Protein AF-A0A2C6CN83-F1 (afdb_monomer)

Solvent-accessible surface area (backbone atoms only — not comparable to full-atom values): 17423 Å² total; per-residue (Å²): 128,79,88,80,71,81,69,93,62,92,75,63,90,92,67,80,77,80,82,54,91,83,61,83,71,66,26,86,42,76,49,70,49,74,51,71,50,99,87,69,53,73,53,76,51,78,42,82,43,79,35,54,62,89,69,54,30,51,48,35,50,45,90,73,51,76,45,63,40,43,64,60,68,39,94,84,38,19,43,33,79,51,40,29,73,80,44,44,56,74,49,50,54,94,87,41,63,75,46,61,25,24,23,37,50,27,48,67,92,39,74,54,50,86,81,36,76,59,40,39,78,32,50,58,51,79,43,41,68,91,50,52,41,44,30,34,38,39,40,40,31,26,24,26,26,39,67,79,85,59,70,45,74,90,80,26,32,56,27,66,32,65,41,63,30,41,30,38,78,80,71,60,24,46,56,47,49,32,74,67,44,76,46,49,50,84,76,49,61,96,82,56,72,85,52,51,52,60,46,38,74,75,37,50,66,62,44,48,51,52,47,29,75,75,61,47,60,65,46,49,41,27,28,48,77,78,42,45,72,47,75,49,69,46,57,60,45,44,100,80,52,32,34,41,37,40,37,41,51,47,24,29,36,84,85,66,37,56,27,74,90,82,27,53,28,47,36,40,28,38,75,80,86,84,81,85,84,80,75,79,76,88,79,86,67,100,60,94,70,79,81,83,81,79,126

Mean predicted aligned error: 10.6 Å

Structure (mmCIF, N/CA/C/O backbone):
data_AF-A0A2C6CN83-F1
#
_entry.id   AF-A0A2C6CN83-F1
#
loop_
_atom_site.group_PDB
_atom_site.id
_atom_site.type_symbol
_atom_site.label_atom_id
_atom_site.label_alt_id
_atom_site.label_comp_id
_atom_site.label_asym_id
_atom_site.label_entity_id
_atom_site.label_seq_id
_atom_site.pdbx_PDB_ins_code
_atom_site.Cartn_x
_atom_site.Cartn_y
_atom_site.Cartn_z
_atom_site.occupancy
_atom_site.B_iso_or_equiv
_atom_site.auth_seq_id
_atom_site.auth_comp_id
_atom_site.auth_asym_id
_atom_site.auth_atom_id
_atom_site.pdbx_PDB_model_num
ATOM 1 N N . GLY A 1 1 ? 27.725 27.247 -37.928 1.00 44.16 1 GLY A N 1
ATOM 2 C CA . GLY A 1 1 ? 28.599 26.135 -38.319 1.00 44.16 1 GLY A CA 1
ATOM 3 C C . GLY A 1 1 ? 29.760 26.147 -37.372 1.00 44.16 1 GLY A C 1
ATOM 4 O O . GLY A 1 1 ? 30.459 27.152 -37.337 1.00 44.16 1 GLY A O 1
ATOM 5 N N . ASP A 1 2 ? 29.869 25.118 -36.546 1.00 39.94 2 ASP A N 1
ATOM 6 C CA . ASP A 1 2 ? 30.965 24.979 -35.597 1.00 39.94 2 ASP A CA 1
ATOM 7 C C . ASP A 1 2 ? 32.299 24.941 -36.360 1.00 39.94 2 ASP A C 1
ATOM 9 O O . ASP A 1 2 ? 32.508 24.107 -37.239 1.00 39.94 2 ASP A O 1
ATOM 13 N N . THR A 1 3 ? 33.169 25.913 -36.096 1.00 44.12 3 THR A N 1
ATOM 14 C CA . THR A 1 3 ? 34.466 26.061 -36.771 1.00 44.12 3 THR A CA 1
ATOM 15 C C . THR A 1 3 ? 35.558 25.190 -36.148 1.00 44.12 3 THR A C 1
ATOM 17 O O . THR A 1 3 ? 36.707 25.276 -36.577 1.00 44.12 3 THR A O 1
ATOM 20 N N . LEU A 1 4 ? 35.227 24.393 -35.126 1.00 51.59 4 LEU A N 1
ATOM 21 C CA . LEU A 1 4 ? 36.164 23.521 -34.414 1.00 51.59 4 LEU A CA 1
ATOM 22 C C . LEU A 1 4 ? 36.065 22.043 -34.828 1.00 51.59 4 LEU A C 1
ATOM 24 O O . LEU A 1 4 ? 36.936 21.258 -34.456 1.00 51.59 4 LEU A O 1
ATOM 28 N N . ALA A 1 5 ? 35.064 21.660 -35.626 1.00 58.66 5 ALA A N 1
ATOM 29 C CA . ALA A 1 5 ? 34.920 20.291 -36.109 1.00 58.66 5 ALA A CA 1
ATOM 30 C C . ALA A 1 5 ? 36.009 19.951 -37.148 1.00 58.66 5 ALA A C 1
ATOM 32 O O . ALA A 1 5 ? 36.065 20.528 -38.237 1.00 58.66 5 ALA A O 1
ATOM 33 N N . LEU A 1 6 ? 36.886 18.997 -36.815 1.00 64.94 6 LEU A N 1
ATOM 34 C CA . LEU A 1 6 ? 37.862 18.433 -37.749 1.00 64.94 6 LEU A CA 1
ATOM 35 C C . LEU A 1 6 ? 37.131 17.512 -38.732 1.00 64.94 6 LEU A C 1
ATOM 37 O O . LEU A 1 6 ? 36.780 16.384 -38.400 1.00 64.94 6 LEU A O 1
ATOM 41 N N . GLY A 1 7 ? 36.892 17.995 -39.949 1.00 68.25 7 GLY A N 1
ATOM 42 C CA . GLY A 1 7 ? 36.351 17.160 -41.017 1.00 68.25 7 GLY A CA 1
ATOM 43 C C . GLY A 1 7 ? 37.337 16.051 -41.390 1.00 68.25 7 GLY A C 1
ATOM 44 O O . GLY A 1 7 ? 38.505 16.327 -41.651 1.00 68.25 7 GLY A O 1
ATOM 45 N N . PHE A 1 8 ? 36.868 14.803 -41.453 1.00 71.62 8 PHE A N 1
ATOM 46 C CA . PHE A 1 8 ? 37.698 13.659 -41.851 1.00 71.62 8 PHE A CA 1
ATOM 47 C C . PHE A 1 8 ? 38.112 13.707 -43.337 1.00 71.62 8 PHE A C 1
ATOM 49 O O . PHE A 1 8 ? 39.091 13.079 -43.719 1.00 71.62 8 PHE A O 1
ATOM 56 N N . GLY A 1 9 ? 37.402 14.468 -44.177 1.00 73.19 9 GLY A N 1
ATOM 57 C CA . GLY A 1 9 ? 37.652 14.593 -45.619 1.00 73.19 9 GLY A CA 1
ATOM 58 C C . GLY A 1 9 ? 38.530 15.785 -46.042 1.00 73.19 9 GLY A C 1
ATOM 59 O O . GLY A 1 9 ? 39.176 16.420 -45.208 1.00 73.19 9 GLY A O 1
ATOM 60 N N . PRO A 1 10 ? 38.537 16.137 -47.345 1.00 75.00 10 PRO A N 1
ATOM 61 C CA . PRO A 1 10 ? 37.616 15.681 -48.395 1.00 75.00 10 PRO A CA 1
ATOM 62 C C . PRO A 1 10 ? 37.957 14.301 -48.984 1.00 75.00 10 PRO A C 1
ATOM 64 O O . PRO A 1 10 ? 39.123 13.940 -49.110 1.00 75.00 10 PRO A O 1
ATOM 67 N N . TYR A 1 11 ? 36.924 13.565 -49.407 1.00 77.25 11 TYR A N 1
ATOM 68 C CA . TYR A 1 11 ? 37.032 12.280 -50.110 1.00 77.25 11 TYR A CA 1
ATOM 69 C C . TYR A 1 11 ? 36.299 12.342 -51.456 1.00 77.25 11 TYR A C 1
ATOM 71 O O . TYR A 1 11 ? 35.246 12.975 -51.555 1.00 77.25 11 TYR A O 1
ATOM 79 N N . ASN A 1 12 ? 36.829 11.674 -52.487 1.00 78.00 12 ASN A N 1
ATOM 80 C CA . ASN A 1 12 ? 36.142 11.550 -53.775 1.00 78.00 12 ASN A CA 1
ATOM 81 C C . ASN A 1 12 ? 34.900 10.656 -53.641 1.00 78.00 12 ASN A C 1
ATOM 83 O O . ASN A 1 12 ? 34.940 9.598 -53.008 1.00 78.00 12 ASN A O 1
ATOM 87 N N . VAL A 1 13 ? 33.800 11.055 -54.283 1.00 70.00 13 VAL A N 1
ATOM 88 C CA . VAL A 1 13 ? 32.568 10.255 -54.330 1.00 70.00 13 VAL A CA 1
ATOM 89 C C . VAL A 1 13 ? 32.852 8.927 -55.041 1.00 70.00 13 VAL A C 1
ATOM 91 O O . VAL A 1 13 ? 33.336 8.921 -56.169 1.00 70.00 13 VAL A O 1
ATOM 94 N N . GLY A 1 14 ? 32.544 7.804 -54.387 1.00 65.06 14 GLY A N 1
ATOM 95 C CA . GLY A 1 14 ? 32.750 6.454 -54.932 1.00 65.06 14 GLY A CA 1
ATOM 96 C C . GLY A 1 14 ? 34.076 5.781 -54.551 1.00 65.06 14 GLY A C 1
ATOM 97 O O . GLY A 1 14 ? 34.207 4.581 -54.764 1.00 65.06 14 GLY A O 1
ATOM 98 N N . GLU A 1 15 ? 35.015 6.498 -53.924 1.00 60.44 15 GLU A N 1
ATOM 99 C CA . GLU A 1 15 ? 36.275 5.944 -53.392 1.00 60.44 15 GLU A CA 1
ATOM 100 C C . GLU A 1 15 ? 36.330 6.006 -51.856 1.00 60.44 15 GLU A C 1
ATOM 102 O O . GLU A 1 15 ? 37.384 6.198 -51.249 1.00 60.44 15 GLU A O 1
ATOM 107 N N . LEU A 1 16 ? 35.182 5.854 -51.190 1.00 57.72 16 LEU A N 1
ATOM 108 C CA . LEU A 1 16 ? 35.122 5.899 -49.732 1.00 57.72 16 LEU A CA 1
ATOM 109 C C . LEU A 1 16 ? 35.551 4.551 -49.133 1.00 57.72 16 LEU A C 1
ATOM 111 O O . LEU A 1 16 ? 34.723 3.732 -48.751 1.00 57.72 16 LEU A O 1
ATOM 115 N N . THR A 1 17 ? 36.860 4.314 -49.044 1.00 57.09 17 THR A N 1
ATOM 116 C CA . THR A 1 17 ? 37.405 3.302 -48.123 1.00 57.09 17 THR A CA 1
ATOM 117 C C . THR A 1 17 ? 37.936 4.033 -46.901 1.00 57.09 17 THR A C 1
ATOM 119 O O . THR A 1 17 ? 39.103 4.414 -46.828 1.00 57.09 17 THR A O 1
ATOM 122 N N . LEU A 1 18 ? 37.031 4.317 -45.969 1.00 60.00 18 LEU A N 1
ATOM 123 C CA . LEU A 1 18 ? 37.342 5.042 -44.749 1.00 60.00 18 LEU A CA 1
ATOM 124 C C . LEU A 1 18 ? 37.949 4.065 -43.735 1.00 60.00 18 LEU A C 1
ATOM 126 O O . LEU A 1 18 ? 37.243 3.467 -42.929 1.00 60.00 18 LEU A O 1
ATOM 130 N N . THR A 1 19 ? 39.266 3.875 -43.771 1.00 56.72 19 THR A N 1
ATOM 131 C CA . THR A 1 19 ? 39.963 3.158 -42.696 1.00 56.72 19 THR A CA 1
ATOM 132 C C . THR A 1 19 ? 40.134 4.107 -41.510 1.00 56.72 19 THR A C 1
ATOM 134 O O . THR A 1 19 ? 41.241 4.572 -41.233 1.00 56.72 19 THR A O 1
ATOM 137 N N . ILE A 1 20 ? 39.035 4.452 -40.826 1.00 60.41 20 ILE A N 1
ATOM 138 C CA . ILE A 1 20 ? 39.146 5.120 -39.527 1.00 60.41 20 ILE A CA 1
ATOM 139 C C . ILE A 1 20 ? 39.597 4.068 -38.529 1.00 60.41 20 ILE A C 1
ATOM 141 O O . ILE A 1 20 ? 38.840 3.173 -38.154 1.00 60.41 20 ILE A O 1
ATOM 145 N N . ASN A 1 21 ? 40.848 4.180 -38.104 1.00 52.31 21 ASN A N 1
ATOM 146 C CA . ASN A 1 21 ? 41.373 3.379 -37.015 1.00 52.31 21 ASN A CA 1
ATOM 147 C C . ASN A 1 21 ? 40.686 3.851 -35.717 1.00 52.31 21 ASN A C 1
ATOM 149 O O . ASN A 1 21 ? 41.120 4.835 -35.124 1.00 52.31 21 ASN A O 1
ATOM 153 N N . GLY A 1 22 ? 39.567 3.214 -35.356 1.00 63.97 22 GLY A N 1
ATOM 154 C CA . GLY A 1 22 ? 38.720 3.591 -34.214 1.00 63.97 22 GLY A CA 1
ATOM 155 C C . GLY A 1 22 ? 37.234 3.834 -34.522 1.00 63.97 22 GLY A C 1
ATOM 156 O O . GLY A 1 22 ? 36.480 4.041 -33.582 1.00 63.97 22 GLY A O 1
ATOM 157 N N . GLY A 1 23 ? 36.797 3.773 -35.789 1.00 71.50 23 GLY A N 1
ATOM 158 C CA . GLY A 1 23 ? 35.392 4.013 -36.165 1.00 71.50 23 GLY A CA 1
ATOM 159 C C . GLY A 1 23 ? 34.967 5.491 -36.132 1.00 71.50 23 GLY A C 1
ATOM 160 O O . GLY A 1 23 ? 35.736 6.363 -35.734 1.00 71.50 23 GLY A O 1
ATOM 161 N N . ILE A 1 24 ? 33.753 5.786 -36.609 1.00 77.81 24 ILE A N 1
ATOM 162 C CA . ILE A 1 24 ? 33.130 7.111 -36.440 1.00 77.81 24 ILE A CA 1
ATOM 163 C C . ILE A 1 24 ? 32.540 7.143 -35.019 1.00 77.81 24 ILE A C 1
ATOM 165 O O . ILE A 1 24 ? 31.816 6.203 -34.692 1.00 77.81 24 ILE A O 1
ATOM 169 N N . PRO A 1 25 ? 32.837 8.155 -34.178 1.00 79.50 25 PRO A N 1
ATOM 170 C CA . PRO A 1 25 ? 32.238 8.265 -32.846 1.00 79.50 25 PRO A CA 1
ATOM 171 C C . PRO A 1 25 ? 30.706 8.258 -32.901 1.00 79.50 25 PRO A C 1
ATOM 173 O O . PRO A 1 25 ? 30.137 8.701 -33.897 1.00 79.50 25 PRO A O 1
ATOM 176 N N . ALA A 1 26 ? 30.041 7.813 -31.837 1.00 79.56 26 ALA A N 1
ATOM 177 C CA . ALA A 1 26 ? 28.597 7.992 -31.708 1.00 79.56 26 ALA A CA 1
ATOM 178 C C . ALA A 1 26 ? 28.217 9.488 -31.681 1.00 79.56 26 ALA A C 1
ATOM 180 O O . ALA A 1 26 ? 29.063 10.356 -31.432 1.00 79.56 26 ALA A O 1
ATOM 181 N N . GLY A 1 27 ? 26.960 9.777 -32.002 1.00 77.88 27 GLY A N 1
ATOM 182 C CA . GLY A 1 27 ? 26.384 11.115 -32.021 1.00 77.88 27 GLY A CA 1
ATOM 183 C C . GLY A 1 27 ? 26.058 11.633 -33.421 1.00 77.88 27 GLY A C 1
ATOM 184 O O . GLY A 1 27 ? 26.135 10.924 -34.431 1.00 77.88 27 GLY A O 1
ATOM 185 N N . LEU A 1 28 ? 25.640 12.898 -33.474 1.00 81.69 28 LEU A N 1
ATOM 186 C CA . LEU A 1 28 ? 25.218 13.556 -34.705 1.00 81.69 28 LEU A CA 1
ATOM 187 C C . LEU A 1 28 ? 26.423 14.052 -35.510 1.00 81.69 28 LEU A C 1
ATOM 189 O O . LEU A 1 28 ? 27.183 14.920 -35.078 1.00 81.69 28 LEU A O 1
ATOM 193 N N . HIS A 1 29 ? 26.549 13.551 -36.732 1.00 82.31 29 HIS A N 1
ATOM 194 C CA . HIS A 1 29 ? 27.562 13.953 -37.700 1.00 82.31 29 HIS A CA 1
ATOM 195 C C . HIS A 1 29 ? 26.933 14.675 -38.879 1.00 82.31 29 HIS A C 1
ATOM 197 O O . HIS A 1 29 ? 25.775 14.464 -39.236 1.00 82.31 29 HIS A O 1
ATOM 203 N N . LEU A 1 30 ? 27.739 15.501 -39.540 1.00 87.00 30 LEU A N 1
ATOM 204 C CA . LEU A 1 30 ? 27.353 16.172 -40.770 1.00 87.00 30 LEU A CA 1
ATOM 205 C C . LEU A 1 30 ? 28.223 15.671 -41.920 1.00 87.00 30 LEU A C 1
ATOM 207 O O . LEU A 1 30 ? 29.446 15.833 -41.926 1.00 87.00 30 LEU A O 1
ATOM 211 N N . ILE A 1 31 ? 27.578 15.093 -42.925 1.00 85.12 31 ILE A N 1
ATOM 212 C CA . ILE A 1 31 ? 28.196 14.748 -44.199 1.00 85.12 31 ILE A CA 1
ATOM 213 C C . ILE A 1 31 ? 27.984 15.912 -45.161 1.00 85.12 31 ILE A C 1
ATOM 215 O O . ILE A 1 31 ? 26.864 16.202 -45.573 1.00 85.12 31 ILE A O 1
ATOM 219 N N . ARG A 1 32 ? 29.083 16.551 -45.567 1.00 87.25 32 ARG A N 1
ATOM 220 C CA . ARG A 1 32 ? 29.083 17.611 -46.578 1.00 87.25 32 ARG A CA 1
ATOM 221 C C . ARG A 1 32 ? 29.517 17.075 -47.933 1.00 87.25 32 ARG A C 1
ATOM 223 O O . ARG A 1 32 ? 30.688 16.754 -48.139 1.00 87.25 32 ARG A O 1
ATOM 230 N N . TYR A 1 33 ? 28.605 17.079 -48.892 1.00 85.12 33 TYR A N 1
ATOM 231 C CA . TYR A 1 33 ? 28.933 16.851 -50.293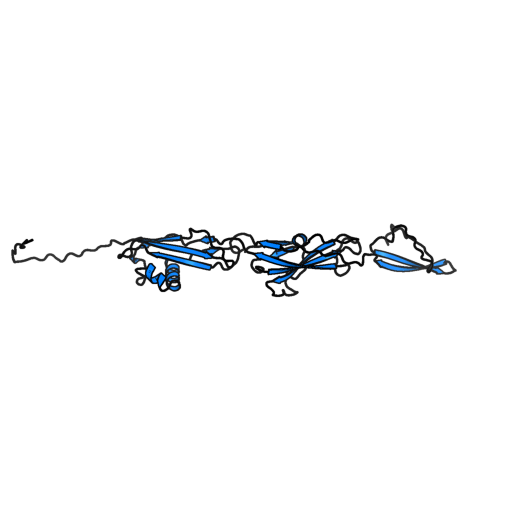 1.00 85.12 33 TYR A CA 1
ATOM 232 C C . TYR A 1 33 ? 29.360 18.172 -50.927 1.00 85.12 33 TYR A C 1
ATOM 234 O O . TYR A 1 33 ? 28.638 19.160 -50.843 1.00 85.12 33 TYR A O 1
ATOM 242 N N . THR A 1 34 ? 30.528 18.193 -51.571 1.00 87.62 34 THR A N 1
ATOM 243 C CA . THR A 1 34 ? 31.014 19.341 -52.351 1.00 87.62 34 THR A CA 1
ATOM 244 C C . THR A 1 34 ? 31.179 18.922 -53.804 1.00 87.62 34 THR A C 1
ATOM 246 O O . THR A 1 34 ? 31.862 17.941 -54.083 1.00 87.62 34 THR A O 1
ATOM 249 N N . SER A 1 35 ? 30.589 19.670 -54.732 1.00 88.06 35 SER A N 1
ATOM 250 C CA . SER A 1 35 ? 30.815 19.509 -56.171 1.00 88.06 35 SER A CA 1
ATOM 251 C C . SER A 1 35 ? 31.585 20.710 -56.702 1.00 88.06 35 SER A C 1
ATOM 253 O O . SER A 1 35 ? 31.193 21.838 -56.414 1.00 88.06 35 SER A O 1
ATOM 255 N N . VAL A 1 36 ? 32.643 20.474 -57.479 1.00 89.25 36 VAL A N 1
ATOM 256 C CA . VAL A 1 36 ? 33.455 21.511 -58.134 1.00 89.25 36 VAL A CA 1
ATOM 257 C C . VAL A 1 36 ? 33.376 21.295 -59.645 1.00 89.25 36 VAL A C 1
ATOM 259 O O . VAL A 1 36 ? 33.538 20.162 -60.096 1.00 89.25 36 VAL A O 1
ATOM 262 N N . ASP A 1 37 ? 33.092 22.344 -60.415 1.00 89.56 37 ASP A N 1
ATOM 263 C CA . ASP A 1 37 ? 33.123 22.293 -61.881 1.00 89.56 37 ASP A CA 1
ATOM 264 C C . ASP A 1 37 ? 34.543 22.514 -62.442 1.00 89.56 37 ASP A C 1
ATOM 266 O O . ASP A 1 37 ? 35.465 22.907 -61.726 1.00 89.56 37 ASP A O 1
ATOM 270 N N . ASP A 1 38 ? 34.726 22.301 -63.749 1.00 90.75 38 ASP A N 1
ATOM 271 C CA . ASP A 1 38 ? 36.026 22.458 -64.427 1.00 90.75 38 ASP A CA 1
ATOM 272 C C . ASP A 1 38 ? 36.582 23.897 -64.381 1.00 90.75 38 ASP A C 1
ATOM 274 O O . ASP A 1 38 ? 37.764 24.125 -64.645 1.00 90.75 38 ASP A O 1
ATOM 278 N N . CYS A 1 39 ? 35.736 24.883 -64.068 1.00 93.25 39 CYS A N 1
ATOM 279 C CA . CYS A 1 39 ? 36.104 26.293 -63.953 1.00 93.25 39 CYS A CA 1
ATOM 280 C C . CYS A 1 39 ? 36.462 26.694 -62.511 1.00 93.25 39 CYS A C 1
ATOM 282 O O . CYS A 1 39 ? 36.873 27.833 -62.283 1.00 93.25 39 CYS A O 1
ATOM 284 N N . GLY A 1 40 ? 36.324 25.776 -61.548 1.00 86.69 40 GLY A N 1
ATOM 285 C CA . GLY A 1 40 ? 36.597 25.999 -60.132 1.00 86.69 40 GLY A CA 1
ATOM 286 C C . GLY A 1 40 ? 35.420 26.564 -59.331 1.00 86.69 40 GLY A C 1
ATOM 287 O O . GLY A 1 40 ? 35.610 26.908 -58.163 1.00 86.69 40 GLY A O 1
ATOM 288 N N . ASN A 1 41 ? 34.214 26.664 -59.904 1.00 91.44 41 ASN A N 1
ATOM 289 C CA . ASN A 1 41 ? 33.023 26.999 -59.121 1.00 91.44 41 ASN A CA 1
ATOM 290 C C . ASN A 1 41 ? 32.603 25.783 -58.300 1.00 91.44 41 ASN A C 1
ATOM 292 O O . ASN A 1 41 ? 32.681 24.655 -58.786 1.00 91.44 41 ASN A O 1
ATOM 296 N N . PHE A 1 42 ? 32.112 26.000 -57.078 1.00 90.81 42 PHE A N 1
ATOM 297 C CA . PHE A 1 42 ? 31.674 24.903 -56.223 1.00 90.81 42 PHE A CA 1
ATOM 298 C C . PHE A 1 42 ? 30.313 25.148 -55.569 1.00 90.81 42 PHE A C 1
ATOM 300 O O . PHE A 1 42 ? 29.918 26.286 -55.318 1.00 90.81 42 PHE A O 1
ATOM 307 N N . SER A 1 43 ? 29.611 24.056 -55.271 1.00 92.38 43 SER A N 1
ATOM 308 C CA . SER A 1 43 ? 28.383 24.031 -54.470 1.00 92.38 43 SER A CA 1
ATOM 309 C C . SER A 1 43 ? 28.456 22.939 -53.412 1.00 92.38 43 SER A C 1
ATOM 311 O O . SER A 1 43 ? 29.186 21.960 -53.578 1.00 92.38 43 SER A O 1
ATOM 313 N N . GLN A 1 44 ? 27.714 23.118 -52.318 1.00 92.25 44 GLN A N 1
ATOM 314 C CA . GLN A 1 44 ? 27.712 22.198 -51.182 1.00 92.25 44 GLN A CA 1
ATOM 315 C C . GLN A 1 44 ? 26.292 21.840 -50.748 1.00 92.25 44 GLN A C 1
ATOM 317 O O . GLN A 1 44 ? 25.391 22.676 -50.835 1.00 92.25 44 GLN A O 1
ATOM 322 N N . ILE A 1 45 ? 26.116 20.609 -50.268 1.00 91.69 45 ILE A N 1
ATOM 323 C CA . ILE A 1 45 ? 24.922 20.158 -49.548 1.00 91.69 45 ILE A CA 1
ATOM 324 C C . ILE A 1 45 ? 25.346 19.380 -48.304 1.00 91.69 45 ILE A C 1
ATOM 326 O O . ILE A 1 45 ? 26.251 18.547 -48.366 1.00 91.69 45 ILE A O 1
ATOM 330 N N . ASP A 1 46 ? 24.674 19.669 -47.196 1.00 90.94 46 ASP A N 1
ATOM 331 C CA . ASP A 1 46 ? 24.914 19.052 -45.898 1.00 90.94 46 ASP A CA 1
ATOM 332 C C . ASP A 1 46 ? 23.789 18.056 -45.594 1.00 90.94 46 ASP A C 1
ATOM 334 O O . ASP A 1 46 ? 22.613 18.358 -45.801 1.00 90.94 46 ASP A O 1
ATOM 338 N N . VAL A 1 47 ? 24.162 16.865 -45.134 1.00 89.50 47 VAL A N 1
ATOM 339 C CA . VAL A 1 47 ? 23.258 15.789 -44.718 1.00 89.50 47 VAL A CA 1
ATOM 340 C C . VAL A 1 47 ? 23.636 15.379 -43.303 1.00 89.50 47 VAL A C 1
ATOM 342 O O . VAL A 1 47 ? 24.798 15.085 -43.034 1.00 89.50 47 VAL A O 1
ATOM 345 N N . GLU A 1 48 ? 22.660 15.359 -42.408 1.00 88.75 48 GLU A N 1
ATOM 346 C CA . GLU A 1 48 ? 22.843 14.890 -41.037 1.00 88.75 48 GLU A CA 1
ATOM 347 C C . GLU A 1 48 ? 22.832 13.356 -40.992 1.00 88.75 48 GLU A C 1
ATOM 349 O O . GLU A 1 48 ? 22.038 12.704 -41.674 1.00 88.75 48 GLU A O 1
ATOM 354 N N . LEU A 1 49 ? 23.745 12.781 -40.214 1.00 84.75 49 LEU A N 1
ATOM 355 C CA . LEU A 1 49 ? 23.890 11.347 -39.993 1.00 84.75 49 LEU A CA 1
ATOM 356 C C . LEU A 1 49 ? 24.044 11.097 -38.495 1.00 84.75 49 LEU A C 1
ATOM 358 O O . LEU A 1 49 ? 25.019 11.549 -37.902 1.00 84.75 49 LEU A O 1
ATOM 362 N N . LEU A 1 50 ? 23.120 10.345 -37.904 1.00 82.81 50 LEU A N 1
ATOM 363 C CA . LEU A 1 50 ? 23.245 9.866 -36.532 1.00 82.81 50 LEU A CA 1
ATOM 364 C C . LEU A 1 50 ? 23.971 8.520 -36.534 1.00 82.81 50 LEU A C 1
ATOM 366 O O . LEU A 1 50 ? 23.552 7.590 -37.227 1.00 82.81 50 LEU A O 1
ATOM 370 N N . ILE A 1 51 ? 25.069 8.431 -35.791 1.00 83.94 51 ILE A N 1
ATOM 371 C CA . ILE A 1 51 ? 25.748 7.166 -35.506 1.00 83.94 51 ILE A CA 1
ATOM 372 C C . ILE A 1 51 ? 25.400 6.785 -34.071 1.00 83.94 51 ILE A C 1
ATOM 374 O O . ILE A 1 51 ? 25.642 7.572 -33.163 1.00 83.94 51 ILE A O 1
ATOM 378 N N . GLY A 1 52 ? 24.859 5.590 -33.870 1.00 84.56 52 GLY A N 1
ATOM 379 C CA . GLY A 1 52 ? 24.477 5.102 -32.550 1.00 84.56 52 GLY A CA 1
ATOM 380 C C . GLY A 1 52 ? 24.328 3.586 -32.517 1.00 84.56 52 GLY A C 1
ATOM 381 O O . GLY A 1 52 ? 24.413 2.928 -33.565 1.00 84.56 52 GLY A O 1
ATOM 382 N N . ASP A 1 53 ? 24.130 3.058 -31.316 1.00 87.31 53 ASP A N 1
ATOM 383 C CA . ASP A 1 53 ? 23.752 1.671 -31.085 1.00 87.31 53 ASP A CA 1
ATOM 384 C C . ASP A 1 53 ? 22.336 1.394 -31.616 1.00 87.31 53 ASP A C 1
ATOM 386 O O . ASP A 1 53 ? 21.465 2.258 -31.644 1.00 87.31 53 ASP A O 1
ATOM 390 N N . GLN A 1 54 ? 22.113 0.176 -32.094 1.00 89.69 54 GLN A N 1
ATOM 391 C CA . GLN A 1 54 ? 20.812 -0.334 -32.539 1.00 89.69 54 GLN A CA 1
ATOM 392 C C . GLN A 1 54 ? 20.421 -1.611 -31.782 1.00 89.69 54 GLN A C 1
ATOM 394 O O . GLN A 1 54 ? 19.522 -2.342 -32.208 1.00 89.69 54 GLN A O 1
ATOM 399 N N . THR A 1 55 ? 21.147 -1.934 -30.715 1.00 93.38 55 THR A N 1
ATOM 400 C CA . THR A 1 55 ? 20.932 -3.106 -29.878 1.00 93.38 55 THR A CA 1
ATOM 401 C C . THR A 1 55 ? 20.214 -2.661 -28.622 1.00 93.38 55 THR A C 1
ATOM 403 O O . THR A 1 55 ? 20.678 -1.777 -27.928 1.00 93.38 55 THR A O 1
ATOM 406 N N . ALA A 1 56 ? 19.070 -3.270 -28.325 1.00 95.94 56 ALA A N 1
ATOM 407 C CA . ALA A 1 56 ? 18.382 -2.976 -27.078 1.00 95.94 56 ALA A CA 1
ATOM 408 C C . ALA A 1 56 ? 19.158 -3.528 -25.869 1.00 95.94 56 ALA A C 1
ATOM 410 O O . ALA A 1 56 ? 19.736 -4.619 -25.979 1.00 95.94 56 ALA A O 1
ATOM 411 N N . PRO A 1 57 ? 19.086 -2.851 -24.710 1.00 97.75 57 PRO A N 1
ATOM 412 C CA . PRO A 1 57 ? 19.741 -3.305 -23.493 1.00 97.75 57 PRO A CA 1
ATOM 413 C C . PRO A 1 57 ? 19.168 -4.641 -23.000 1.00 97.75 57 PRO A C 1
ATOM 415 O O . PRO A 1 57 ? 18.070 -5.084 -23.370 1.00 97.75 57 PRO A O 1
ATOM 418 N N . VAL A 1 58 ? 19.895 -5.291 -22.096 1.00 98.19 58 VAL A N 1
ATOM 419 C CA . VAL A 1 58 ? 19.401 -6.455 -21.360 1.00 98.19 58 VAL A CA 1
ATOM 420 C C . VAL A 1 58 ? 18.662 -5.973 -20.115 1.00 98.19 58 VAL A C 1
ATOM 422 O O . VAL A 1 58 ? 19.279 -5.443 -19.195 1.00 98.19 58 VAL A O 1
ATOM 425 N N . ALA A 1 59 ? 17.347 -6.202 -20.074 1.00 98.31 59 ALA A N 1
ATOM 426 C CA . ALA A 1 59 ? 16.519 -5.960 -18.896 1.00 98.31 59 ALA A CA 1
ATOM 427 C C . ALA A 1 59 ? 16.462 -7.212 -18.006 1.00 98.31 59 ALA A C 1
ATOM 429 O O . ALA A 1 59 ? 16.086 -8.294 -18.466 1.00 98.31 59 ALA A O 1
ATOM 430 N N . ILE A 1 60 ? 16.836 -7.065 -16.736 1.00 98.06 60 ILE A N 1
ATOM 431 C CA . ILE A 1 60 ? 16.830 -8.130 -15.731 1.00 98.06 60 ILE A CA 1
ATOM 432 C C . ILE A 1 60 ? 16.074 -7.629 -14.502 1.00 98.06 60 ILE A C 1
ATOM 434 O O . ILE A 1 60 ? 16.479 -6.658 -13.865 1.00 98.06 60 ILE A O 1
ATOM 438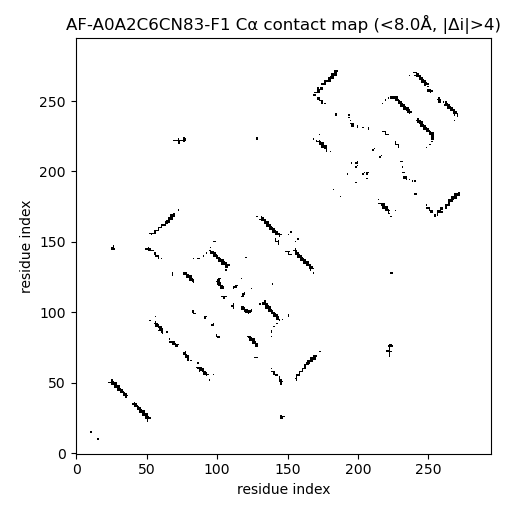 N N . CYS A 1 61 ? 14.984 -8.313 -14.174 1.00 97.81 61 CYS A N 1
ATOM 439 C CA . CYS A 1 61 ? 14.164 -8.026 -13.005 1.00 97.81 61 CYS A CA 1
ATOM 440 C C . CYS A 1 61 ? 14.539 -8.964 -11.853 1.00 97.81 61 CYS A C 1
ATOM 442 O O . CYS A 1 61 ? 14.969 -10.098 -12.085 1.00 97.81 61 CYS A O 1
ATOM 444 N N . GLU A 1 62 ? 14.360 -8.493 -10.623 1.00 96.25 62 GLU A N 1
ATOM 445 C CA . GLU A 1 62 ? 14.424 -9.310 -9.412 1.00 96.25 62 GLU A CA 1
ATOM 446 C C . GLU A 1 62 ? 13.409 -10.465 -9.454 1.00 96.25 62 GLU A C 1
ATOM 448 O O . GLU A 1 62 ? 12.369 -10.391 -10.111 1.00 96.25 62 GLU A O 1
ATOM 453 N N . ASP A 1 63 ? 13.707 -11.541 -8.723 1.00 89.12 63 ASP A N 1
ATOM 454 C CA . ASP A 1 63 ? 12.836 -12.717 -8.588 1.00 89.12 63 ASP A CA 1
ATOM 455 C C . ASP A 1 63 ? 12.217 -12.744 -7.183 1.00 89.12 63 ASP A C 1
ATOM 457 O O . ASP A 1 63 ? 12.639 -13.483 -6.288 1.00 89.12 63 ASP A O 1
ATOM 461 N N . GLY A 1 64 ? 11.232 -11.864 -6.991 1.00 85.56 64 GLY A N 1
ATOM 462 C CA . GLY A 1 64 ? 10.436 -11.747 -5.772 1.00 85.56 64 GLY A CA 1
ATOM 463 C C . GLY A 1 64 ? 10.806 -10.550 -4.893 1.00 85.56 64 GLY A C 1
ATOM 464 O O . GLY A 1 64 ? 11.912 -10.444 -4.368 1.00 85.56 64 GLY A O 1
ATOM 465 N N . LEU A 1 65 ? 9.819 -9.685 -4.654 1.00 94.12 65 LEU A N 1
ATOM 466 C CA . LEU A 1 65 ? 9.931 -8.501 -3.805 1.00 94.12 65 LEU A CA 1
ATOM 467 C C . LEU A 1 65 ? 8.668 -8.363 -2.945 1.00 94.12 65 LEU A C 1
ATOM 469 O O . LEU A 1 65 ? 7.547 -8.473 -3.438 1.00 94.12 65 LEU A O 1
ATOM 473 N N . ASN A 1 66 ? 8.853 -8.121 -1.645 1.00 94.75 66 ASN A N 1
ATOM 474 C CA . ASN A 1 66 ? 7.757 -7.857 -0.714 1.00 94.75 66 ASN A CA 1
ATOM 475 C C . ASN A 1 66 ? 7.891 -6.436 -0.175 1.00 94.75 66 ASN A C 1
ATOM 477 O O . ASN A 1 66 ? 8.923 -6.089 0.405 1.00 94.75 66 ASN A O 1
ATOM 481 N N . VAL A 1 67 ? 6.833 -5.644 -0.304 1.00 96.12 67 VAL A N 1
ATOM 482 C CA . VAL A 1 67 ? 6.784 -4.261 0.165 1.00 96.12 67 VAL A CA 1
ATOM 483 C C . VAL A 1 67 ? 5.823 -4.176 1.341 1.00 96.12 67 VAL A C 1
ATOM 485 O O . VAL A 1 67 ? 4.645 -4.492 1.225 1.00 96.12 67 VAL A O 1
ATOM 488 N N . SER A 1 68 ? 6.324 -3.744 2.497 1.00 94.75 68 SER A N 1
ATOM 489 C CA . SER A 1 68 ? 5.462 -3.440 3.638 1.00 94.75 68 SER A CA 1
ATOM 490 C C . SER A 1 68 ? 5.064 -1.976 3.580 1.00 94.75 68 SER A C 1
ATOM 492 O O . SER A 1 68 ? 5.932 -1.102 3.602 1.00 94.75 68 SER A O 1
ATOM 494 N N . ILE A 1 69 ? 3.765 -1.706 3.582 1.00 94.00 69 ILE A N 1
ATOM 495 C CA . ILE A 1 69 ? 3.249 -0.370 3.843 1.00 94.00 69 ILE A CA 1
ATOM 496 C C . ILE A 1 69 ? 3.548 -0.028 5.303 1.00 94.00 69 ILE A C 1
ATOM 498 O O . ILE A 1 69 ? 3.353 -0.841 6.207 1.00 94.00 69 ILE A O 1
ATOM 502 N N . GLY A 1 70 ? 4.069 1.175 5.520 1.00 87.00 70 GLY A N 1
ATOM 503 C CA . GLY A 1 70 ? 4.288 1.733 6.845 1.00 87.00 70 GLY A CA 1
ATOM 504 C C . GLY A 1 70 ? 3.828 3.182 6.890 1.00 87.00 70 GLY A C 1
ATOM 505 O O . GLY A 1 70 ? 3.476 3.782 5.877 1.00 87.00 70 GLY A O 1
ATOM 506 N N . GLY A 1 71 ? 3.820 3.778 8.074 1.00 81.75 71 GLY A N 1
ATOM 507 C CA . GLY A 1 71 ? 3.439 5.177 8.219 1.00 81.75 71 GLY A CA 1
ATOM 508 C C . GLY A 1 71 ? 2.691 5.453 9.513 1.00 81.75 71 GLY A C 1
ATOM 509 O O . GLY A 1 71 ? 2.510 4.560 10.341 1.00 81.75 71 GLY A O 1
ATOM 510 N N . PRO A 1 72 ? 2.302 6.715 9.737 1.00 79.75 72 PRO A N 1
ATOM 511 C CA . PRO A 1 72 ? 1.542 7.078 10.916 1.00 79.75 72 PRO A CA 1
ATOM 512 C C . PRO A 1 72 ? 0.144 6.458 10.856 1.00 79.75 72 PRO A C 1
ATOM 514 O O . PRO A 1 72 ? -0.551 6.556 9.849 1.00 79.75 72 PRO A O 1
ATOM 517 N N . ILE A 1 73 ? -0.292 5.898 11.980 1.00 78.56 73 ILE A N 1
ATOM 518 C CA . ILE A 1 73 ? -1.681 5.488 12.182 1.00 78.56 73 ILE A CA 1
ATOM 519 C C . ILE A 1 73 ? -2.578 6.735 12.127 1.00 78.56 73 ILE A C 1
ATOM 521 O O . ILE A 1 73 ? -2.351 7.694 12.874 1.00 78.56 73 ILE A O 1
ATOM 525 N N . GLY A 1 74 ? -3.587 6.741 11.249 1.00 69.00 74 GLY A N 1
ATOM 526 C CA . GLY A 1 74 ? -4.507 7.868 11.076 1.00 69.00 74 GLY A CA 1
ATOM 527 C C . GLY A 1 74 ? -4.821 8.231 9.620 1.00 69.00 74 GLY A C 1
ATOM 528 O O . GLY A 1 74 ? -4.624 7.461 8.692 1.00 69.00 74 GLY A O 1
ATOM 529 N N . THR A 1 75 ? -5.336 9.446 9.413 1.00 63.88 75 THR A N 1
ATOM 530 C CA . THR A 1 75 ? -6.018 9.851 8.165 1.00 63.88 75 THR A CA 1
ATOM 531 C C . THR A 1 75 ? -5.117 10.038 6.948 1.00 63.88 75 THR A C 1
ATOM 533 O O . THR A 1 75 ? -5.628 10.180 5.843 1.00 63.88 75 THR A O 1
ATOM 536 N N . THR A 1 76 ? -3.801 10.120 7.138 1.00 67.81 76 THR A N 1
ATOM 537 C CA . THR A 1 76 ? -2.849 10.287 6.029 1.00 67.81 76 THR A CA 1
ATOM 538 C C . THR A 1 76 ? -2.580 8.962 5.309 1.00 67.81 76 THR A C 1
ATOM 540 O O . THR A 1 76 ? -2.101 8.989 4.181 1.00 67.81 76 THR A O 1
ATOM 543 N N . GLY A 1 77 ? -2.940 7.830 5.928 1.00 77.94 77 GLY A N 1
ATOM 544 C CA . GLY A 1 77 ? -2.705 6.498 5.387 1.00 77.94 77 GLY A CA 1
ATOM 545 C C . GLY A 1 77 ? -1.235 6.076 5.441 1.00 77.94 77 GLY A C 1
ATOM 546 O O . GLY A 1 77 ? -0.321 6.899 5.554 1.00 77.94 77 GLY A O 1
ATOM 547 N N . GLY A 1 78 ? -1.013 4.770 5.380 1.00 89.69 78 GLY A N 1
ATOM 548 C CA . GLY A 1 78 ? 0.296 4.180 5.179 1.00 89.69 78 GLY A CA 1
ATOM 549 C C . GLY A 1 78 ? 0.723 4.308 3.721 1.00 89.69 78 GLY A C 1
ATOM 550 O O . GLY A 1 78 ? -0.100 4.213 2.808 1.00 89.69 78 GLY A O 1
ATOM 551 N N . ILE A 1 79 ? 2.022 4.504 3.515 1.00 93.25 79 ILE A N 1
ATOM 552 C CA . ILE A 1 79 ? 2.637 4.539 2.192 1.00 93.25 79 ILE A CA 1
ATOM 553 C C . ILE A 1 79 ? 3.924 3.715 2.168 1.00 93.25 79 ILE A C 1
ATOM 555 O O . ILE A 1 79 ? 4.580 3.508 3.190 1.00 93.25 79 ILE A O 1
ATOM 559 N N . ALA A 1 80 ? 4.312 3.291 0.976 1.00 95.12 80 ALA A N 1
ATOM 560 C CA . ALA A 1 80 ? 5.647 2.798 0.683 1.00 95.12 80 ALA A CA 1
ATOM 561 C C . ALA A 1 80 ? 6.112 3.388 -0.648 1.00 95.12 80 ALA A C 1
ATOM 563 O O . ALA A 1 80 ? 5.296 3.701 -1.510 1.00 95.12 80 ALA A O 1
ATOM 564 N N . GLN A 1 81 ? 7.418 3.558 -0.815 1.00 95.62 81 GLN A N 1
ATOM 565 C CA . GLN A 1 81 ? 7.996 3.930 -2.100 1.00 95.62 81 GLN A CA 1
ATOM 566 C C . GLN A 1 81 ? 8.656 2.695 -2.699 1.00 95.62 81 GLN A C 1
ATOM 568 O O . GLN A 1 81 ? 9.309 1.946 -1.975 1.00 95.62 81 GLN A O 1
ATOM 573 N N . ILE A 1 82 ? 8.462 2.504 -3.998 1.00 97.44 82 ILE A N 1
ATOM 574 C CA . ILE A 1 82 ? 9.194 1.527 -4.794 1.00 97.44 82 ILE A CA 1
ATOM 575 C C . ILE A 1 82 ? 9.841 2.252 -5.963 1.00 97.44 82 ILE A C 1
ATOM 577 O O . ILE A 1 82 ? 9.193 3.073 -6.616 1.00 97.44 82 ILE A O 1
ATOM 581 N N . CYS A 1 83 ? 11.111 1.973 -6.199 1.00 98.31 83 CYS A N 1
ATOM 582 C CA . CYS A 1 83 ? 11.902 2.571 -7.258 1.00 98.31 83 CYS A CA 1
ATOM 583 C C . CYS A 1 83 ? 12.375 1.507 -8.250 1.00 98.31 83 CYS A C 1
ATOM 585 O O . CYS A 1 83 ? 12.412 0.314 -7.953 1.00 98.31 83 CYS A O 1
ATOM 587 N N . ALA A 1 84 ? 12.751 1.940 -9.449 1.00 98.25 84 ALA A N 1
ATOM 588 C CA . ALA A 1 84 ? 13.225 1.049 -10.499 1.00 98.25 84 ALA A CA 1
ATOM 589 C C . ALA A 1 84 ? 14.486 0.272 -10.082 1.00 98.25 84 ALA A C 1
ATOM 591 O O . ALA A 1 84 ? 14.671 -0.870 -10.497 1.00 98.25 84 ALA A O 1
ATOM 592 N N . GLU A 1 85 ? 15.314 0.853 -9.209 1.00 97.62 85 GLU A N 1
ATOM 593 C CA . GLU A 1 85 ? 16.469 0.174 -8.616 1.00 97.62 85 GLU A CA 1
ATOM 594 C C . GLU A 1 85 ? 16.092 -1.008 -7.710 1.00 97.62 85 GLU A C 1
ATOM 596 O O . GLU A 1 85 ? 16.831 -1.987 -7.687 1.00 9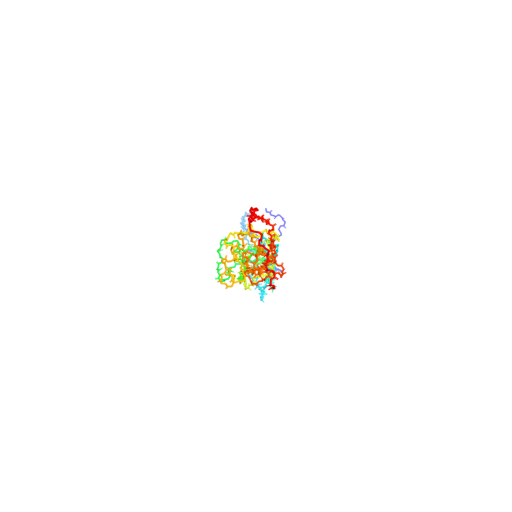7.62 85 GLU A O 1
ATOM 601 N N . ASP A 1 86 ? 14.939 -0.967 -7.030 1.00 97.69 86 ASP A N 1
ATOM 602 C CA . ASP A 1 86 ? 14.464 -2.071 -6.179 1.00 97.69 86 ASP A CA 1
ATOM 603 C C . ASP A 1 86 ? 14.043 -3.293 -7.009 1.00 97.69 86 ASP A C 1
ATOM 605 O O . ASP A 1 86 ? 14.015 -4.416 -6.511 1.00 97.69 86 ASP A O 1
ATOM 609 N N . VAL A 1 87 ? 13.675 -3.060 -8.272 1.00 97.69 87 VAL A N 1
ATOM 610 C CA . VAL A 1 87 ? 13.185 -4.072 -9.217 1.00 97.69 87 VAL A CA 1
ATOM 611 C C . VAL A 1 87 ? 14.308 -4.610 -10.106 1.00 97.69 87 VAL A C 1
ATOM 613 O O . VAL A 1 87 ? 14.188 -5.694 -10.671 1.00 97.69 87 VAL A O 1
ATOM 616 N N . ASN A 1 88 ? 15.395 -3.861 -10.262 1.00 98.06 88 ASN A N 1
ATOM 617 C CA . ASN A 1 88 ? 16.453 -4.158 -11.215 1.00 98.06 88 ASN A CA 1
ATOM 618 C C . ASN A 1 88 ? 17.500 -5.137 -10.657 1.00 98.06 88 ASN A C 1
ATOM 620 O O . ASN A 1 88 ? 18.332 -4.765 -9.833 1.00 98.06 88 ASN A O 1
ATOM 624 N N . ALA A 1 89 ? 17.581 -6.334 -11.236 1.00 96.75 89 ALA A N 1
ATOM 625 C CA . ALA A 1 89 ? 18.590 -7.345 -10.912 1.00 96.75 89 ALA A CA 1
ATOM 626 C C . ALA A 1 89 ? 19.835 -7.239 -11.815 1.00 96.75 89 ALA A C 1
ATOM 628 O O . ALA A 1 89 ? 20.305 -8.227 -12.383 1.00 96.75 89 ALA A O 1
ATOM 629 N N . ALA A 1 90 ? 20.379 -6.025 -11.938 1.00 96.25 90 ALA A N 1
ATOM 630 C CA . ALA A 1 90 ? 21.562 -5.695 -12.742 1.00 96.25 90 ALA A CA 1
ATOM 631 C C . ALA A 1 90 ? 21.377 -5.777 -14.272 1.00 96.25 90 ALA A C 1
ATOM 633 O O . ALA A 1 90 ? 22.189 -6.376 -14.979 1.00 96.25 90 ALA A O 1
ATOM 634 N N . SER A 1 91 ? 20.341 -5.110 -14.786 1.00 98.25 91 SER A N 1
ATOM 635 C CA . SER A 1 91 ? 20.232 -4.745 -16.206 1.00 98.25 91 SER A CA 1
ATOM 636 C C . SER A 1 91 ? 21.481 -4.013 -16.701 1.00 98.25 91 SER A C 1
ATOM 638 O O . SER A 1 91 ? 22.138 -3.307 -15.930 1.00 98.25 91 SER A O 1
ATOM 640 N N . TYR A 1 92 ? 21.812 -4.178 -17.981 1.00 97.31 92 TYR A N 1
ATOM 641 C CA . TYR A 1 92 ? 23.017 -3.598 -18.574 1.00 97.31 92 TYR A CA 1
ATOM 642 C C . TYR A 1 92 ? 22.891 -3.413 -20.088 1.00 97.31 92 TYR A C 1
ATOM 644 O O . TYR A 1 92 ? 22.073 -4.065 -20.741 1.00 97.31 92 TYR A O 1
ATOM 652 N N . ASP A 1 93 ? 23.758 -2.562 -20.628 1.00 96.94 93 ASP A N 1
ATOM 653 C CA . ASP A 1 93 ? 24.026 -2.419 -22.054 1.00 96.94 93 ASP A CA 1
ATOM 654 C C . ASP A 1 93 ? 25.536 -2.557 -22.324 1.00 96.94 93 ASP A C 1
ATOM 656 O O . ASP A 1 93 ? 26.360 -2.340 -21.430 1.00 96.94 93 ASP A O 1
ATOM 660 N N . ASP A 1 94 ? 25.905 -2.969 -23.537 1.00 91.50 94 ASP A N 1
ATOM 661 C CA . ASP A 1 94 ? 27.308 -3.185 -23.916 1.00 91.50 94 ASP A CA 1
ATOM 662 C C . ASP A 1 94 ? 27.989 -1.903 -24.442 1.00 91.50 94 ASP A C 1
ATOM 664 O O . ASP A 1 94 ? 29.225 -1.828 -24.458 1.00 91.50 94 ASP A O 1
ATOM 668 N N . CYS A 1 95 ? 27.217 -0.909 -24.892 1.00 88.06 95 CYS A N 1
ATOM 669 C CA . CYS A 1 95 ? 27.715 0.234 -25.659 1.00 88.06 95 CYS A CA 1
ATOM 670 C C . CYS A 1 95 ? 27.544 1.582 -24.952 1.00 88.06 95 CYS A C 1
ATOM 672 O O . CYS A 1 95 ? 28.311 2.506 -25.243 1.00 88.06 95 CYS A O 1
ATOM 674 N N . SER A 1 96 ? 26.566 1.706 -24.058 1.00 90.69 96 SER A N 1
ATOM 675 C CA . SER A 1 96 ? 26.191 2.962 -23.408 1.00 90.69 96 SER A CA 1
ATOM 676 C C . SER A 1 96 ? 25.688 2.758 -21.972 1.00 90.69 96 SER A C 1
ATOM 678 O O . SER A 1 96 ? 25.592 1.634 -21.476 1.00 90.69 96 SER A O 1
ATOM 680 N N . ASP A 1 97 ? 25.434 3.864 -21.271 1.00 94.31 97 ASP A N 1
ATOM 681 C CA . ASP A 1 97 ? 24.757 3.833 -19.972 1.00 94.31 97 ASP A CA 1
ATOM 682 C C . ASP A 1 97 ? 23.263 3.485 -20.152 1.00 94.31 97 ASP A C 1
ATOM 684 O O . ASP A 1 97 ? 22.752 3.450 -21.271 1.00 94.31 97 ASP A O 1
ATOM 688 N N . ILE A 1 98 ? 22.549 3.234 -19.048 1.00 97.62 98 ILE A N 1
ATOM 689 C CA . ILE A 1 98 ? 21.116 2.901 -19.065 1.00 97.62 98 ILE A CA 1
ATOM 690 C C . ILE A 1 98 ? 20.295 3.788 -18.121 1.00 97.62 98 ILE A C 1
ATOM 692 O O . ILE A 1 98 ? 20.757 4.159 -17.040 1.00 97.62 98 ILE A O 1
ATOM 696 N N . GLU A 1 99 ? 19.039 4.038 -18.489 1.00 98.31 99 GLU A N 1
ATOM 697 C CA . GLU A 1 99 ? 17.990 4.594 -17.633 1.00 98.31 99 GLU A CA 1
ATOM 698 C C . GLU A 1 99 ? 16.977 3.508 -17.254 1.00 98.31 99 GLU A C 1
ATOM 700 O O . GLU A 1 99 ? 16.558 2.696 -18.084 1.00 98.31 99 GLU A O 1
ATOM 705 N N . LEU A 1 100 ? 16.564 3.519 -15.985 1.00 98.56 100 LEU A N 1
ATOM 706 C CA . LEU A 1 100 ? 15.575 2.605 -15.426 1.00 98.56 100 LEU A CA 1
ATOM 707 C C . LEU A 1 100 ? 14.284 3.363 -15.114 1.00 98.56 100 LEU A C 1
ATOM 709 O O . LEU A 1 100 ? 14.302 4.378 -14.418 1.00 98.56 100 LEU A O 1
ATOM 713 N N . ALA A 1 101 ? 13.150 2.833 -15.560 1.00 98.56 101 ALA A N 1
ATOM 714 C CA . ALA A 1 101 ? 11.840 3.345 -15.180 1.00 98.56 101 ALA A CA 1
ATOM 715 C C . ALA A 1 101 ? 10.857 2.196 -14.970 1.00 98.56 101 ALA A C 1
ATOM 717 O O . ALA A 1 101 ? 10.854 1.230 -15.728 1.00 98.56 101 ALA A O 1
ATOM 718 N N . ILE A 1 102 ? 9.979 2.322 -13.981 1.00 98.62 102 ILE A N 1
ATOM 719 C CA . ILE A 1 102 ? 8.948 1.334 -13.671 1.00 98.62 102 ILE A CA 1
ATOM 720 C C . ILE A 1 102 ? 7.545 1.893 -13.862 1.00 98.62 102 ILE A C 1
ATOM 722 O O . ILE A 1 102 ? 7.299 3.098 -13.748 1.00 98.62 102 ILE A O 1
ATOM 726 N N . ARG A 1 103 ? 6.602 0.992 -14.109 1.00 98.50 103 ARG A N 1
ATOM 727 C CA . ARG A 1 103 ? 5.167 1.246 -13.992 1.00 98.50 103 ARG A CA 1
ATOM 728 C C . ARG A 1 103 ? 4.469 0.033 -13.402 1.00 98.50 103 ARG A C 1
ATOM 730 O O . ARG A 1 103 ? 4.958 -1.085 -13.530 1.00 98.50 103 ARG A O 1
ATOM 737 N N . LEU A 1 104 ? 3.312 0.261 -12.805 1.00 98.44 104 LEU A N 1
ATOM 738 C CA . LEU A 1 104 ? 2.400 -0.794 -12.401 1.00 98.44 104 LEU A CA 1
ATOM 739 C C . LEU A 1 104 ? 1.437 -1.063 -13.558 1.00 98.44 104 LEU A C 1
ATOM 741 O O . LEU A 1 104 ? 0.825 -0.138 -14.104 1.00 98.44 104 LEU A O 1
ATOM 745 N N . THR A 1 105 ? 1.294 -2.325 -13.928 1.00 98.00 105 THR A N 1
ATOM 746 C CA . THR A 1 105 ? 0.401 -2.763 -15.008 1.00 98.00 105 THR A CA 1
ATOM 747 C C . THR A 1 105 ? -0.902 -3.311 -14.448 1.00 98.00 105 THR A C 1
ATOM 749 O O . THR A 1 105 ? -1.967 -3.001 -14.991 1.00 98.00 105 THR A O 1
ATOM 752 N N . GLU A 1 106 ? -0.841 -4.036 -13.328 1.00 97.38 106 GLU A N 1
ATOM 753 C CA . GLU A 1 106 ? -1.991 -4.685 -12.696 1.00 97.38 106 GLU A CA 1
ATOM 754 C C . GLU A 1 106 ? -1.927 -4.623 -11.161 1.00 97.38 106 GLU A C 1
ATOM 756 O O . GLU A 1 106 ? -0.853 -4.647 -10.560 1.00 97.38 106 GLU A O 1
ATOM 761 N N . VAL A 1 107 ? -3.094 -4.563 -10.513 1.00 97.44 107 VAL A N 1
ATOM 762 C CA . VAL A 1 107 ? -3.253 -4.712 -9.056 1.00 97.44 107 VAL A CA 1
ATOM 763 C C . VAL A 1 107 ? -4.314 -5.778 -8.808 1.00 97.44 107 VAL A C 1
ATOM 765 O O . VAL A 1 107 ? -5.462 -5.610 -9.211 1.00 97.44 107 VAL A O 1
ATOM 768 N N . ASN A 1 108 ? -3.945 -6.871 -8.140 1.00 96.81 108 ASN A N 1
ATOM 769 C CA . ASN A 1 108 ? -4.797 -8.033 -7.873 1.00 96.81 108 ASN A CA 1
ATOM 770 C C . ASN A 1 108 ? -5.501 -8.563 -9.138 1.00 96.81 108 ASN A C 1
ATOM 772 O O . ASN A 1 108 ? -6.727 -8.690 -9.160 1.00 96.81 108 ASN A O 1
ATOM 776 N N . ASP A 1 109 ? -4.724 -8.822 -10.197 1.00 96.38 109 ASP A N 1
ATOM 777 C CA . ASP A 1 109 ? -5.198 -9.270 -11.520 1.00 96.38 109 ASP A CA 1
ATOM 778 C C . ASP A 1 109 ? -6.166 -8.284 -12.215 1.00 96.38 109 ASP A C 1
ATOM 780 O O . ASP A 1 109 ? -6.918 -8.648 -13.128 1.00 96.38 109 ASP A O 1
ATOM 784 N N . VAL A 1 110 ? -6.206 -7.024 -11.763 1.00 97.44 110 VAL A N 1
ATOM 785 C CA . VAL A 1 110 ? -6.987 -5.952 -12.387 1.00 97.44 110 VAL A CA 1
ATOM 786 C C . VAL A 1 110 ? -6.041 -4.996 -13.110 1.00 97.44 110 VAL A C 1
ATOM 788 O O . VAL A 1 110 ? -5.283 -4.279 -12.451 1.00 97.44 110 VAL A O 1
ATOM 791 N N . PRO A 1 111 ? -6.118 -4.911 -14.451 1.00 97.62 111 PRO A N 1
ATOM 792 C CA . PRO A 1 111 ? -5.305 -3.981 -15.215 1.00 97.62 111 PRO A CA 1
ATOM 793 C C . PRO A 1 111 ? -5.584 -2.527 -14.846 1.00 97.62 111 PRO A C 1
ATOM 795 O O . PRO A 1 111 ? -6.738 -2.081 -14.806 1.00 97.62 111 PRO A O 1
ATOM 798 N N . LEU A 1 112 ? -4.514 -1.766 -14.644 1.00 97.75 112 LEU A N 1
ATOM 799 C CA . LEU A 1 112 ? -4.587 -0.330 -14.443 1.00 97.75 112 LEU A CA 1
ATOM 800 C C . LEU A 1 112 ? -4.873 0.380 -15.767 1.00 97.75 112 LEU A C 1
ATOM 802 O O . LEU A 1 112 ? -4.403 -0.006 -16.839 1.00 97.75 112 LEU A O 1
ATOM 806 N N . SER A 1 113 ? -5.636 1.469 -15.699 1.00 97.06 113 SER A N 1
ATOM 807 C CA . SER A 1 113 ? -5.907 2.305 -16.870 1.00 97.06 113 SER A CA 1
ATOM 808 C C . SER A 1 113 ? -4.595 2.837 -17.462 1.00 97.06 113 SER A C 1
ATOM 810 O O . SER A 1 113 ? -3.744 3.294 -16.703 1.00 97.06 113 SER A O 1
ATOM 812 N N . PRO A 1 114 ? -4.444 2.923 -18.796 1.00 95.75 114 PRO A N 1
ATOM 813 C CA . PRO A 1 114 ? -3.300 3.599 -19.417 1.00 95.75 114 PRO A CA 1
ATOM 814 C C . PRO A 1 114 ? -3.188 5.093 -19.076 1.00 95.75 114 PRO A C 1
ATOM 816 O O . PRO A 1 114 ? -2.205 5.727 -19.442 1.00 95.75 114 PRO A O 1
ATOM 819 N N . PHE A 1 115 ? -4.211 5.673 -18.439 1.00 96.44 115 PHE A N 1
ATOM 820 C CA . PHE A 1 115 ? -4.216 7.051 -17.938 1.00 96.44 115 PHE A CA 1
ATOM 821 C C . PHE A 1 115 ? -4.003 7.138 -16.421 1.00 96.44 115 PHE A C 1
ATOM 823 O O . PHE A 1 115 ? -3.990 8.241 -15.877 1.00 96.44 115 PHE A O 1
ATOM 830 N N . ASP A 1 116 ? -3.893 5.998 -15.737 1.00 96.81 116 ASP A N 1
ATOM 831 C CA . ASP A 1 116 ? -3.558 5.958 -14.320 1.00 96.81 116 ASP A CA 1
ATOM 832 C C . ASP A 1 116 ? -2.106 6.432 -14.133 1.00 96.81 116 ASP A C 1
ATOM 834 O O . ASP A 1 116 ? -1.235 5.993 -14.896 1.00 96.81 116 ASP A O 1
ATOM 838 N N . PRO A 1 117 ? -1.819 7.318 -13.161 1.00 96.81 117 PRO A N 1
ATOM 839 C CA . PRO A 1 117 ? -0.451 7.706 -12.832 1.00 96.81 117 PRO A CA 1
ATOM 840 C C . PRO A 1 117 ? 0.468 6.515 -12.542 1.00 96.81 117 PRO A C 1
ATOM 842 O O . PRO A 1 117 ? 1.633 6.559 -12.927 1.00 96.81 117 PRO A O 1
ATOM 845 N N . LEU A 1 118 ? -0.056 5.447 -11.934 1.00 97.50 118 LEU A N 1
ATOM 846 C CA . LEU A 1 118 ? 0.704 4.236 -11.628 1.00 97.50 118 LEU A CA 1
ATOM 847 C C . LEU A 1 118 ? 1.093 3.454 -12.895 1.00 97.50 118 LEU A C 1
ATOM 849 O O . LEU A 1 118 ? 2.130 2.802 -12.904 1.00 97.50 118 LEU A O 1
ATOM 853 N N . ASN A 1 119 ? 0.327 3.572 -13.989 1.00 98.19 119 ASN A N 1
ATOM 854 C CA . ASN A 1 119 ? 0.639 2.957 -15.291 1.00 98.19 119 ASN A CA 1
ATOM 855 C C . ASN A 1 119 ? 1.513 3.869 -16.184 1.00 98.19 119 ASN A C 1
ATOM 857 O O . ASN A 1 119 ? 1.653 3.644 -17.387 1.00 98.19 119 ASN A O 1
ATOM 861 N N . GLN A 1 120 ? 2.104 4.930 -15.626 1.00 98.00 120 GLN A N 1
ATOM 862 C CA . GLN A 1 120 ? 3.120 5.727 -16.316 1.00 98.00 120 GLN A CA 1
ATOM 863 C C . GLN A 1 120 ? 4.514 5.313 -15.860 1.00 98.00 120 GLN A C 1
ATOM 865 O O . GLN A 1 120 ? 4.748 5.102 -14.672 1.00 98.00 120 GLN A O 1
ATOM 870 N N . PHE A 1 121 ? 5.456 5.252 -16.802 1.00 98.12 121 PHE A N 1
ATOM 871 C CA . PHE A 1 121 ? 6.859 5.022 -16.474 1.00 98.12 121 PHE A CA 1
ATOM 872 C C . PHE A 1 121 ? 7.416 6.184 -15.650 1.00 98.12 121 PHE A C 1
ATOM 874 O O . PHE A 1 121 ? 7.379 7.337 -16.086 1.00 98.12 121 PHE A O 1
ATOM 881 N N . GLN A 1 122 ? 7.922 5.864 -14.462 1.00 97.88 122 GLN A N 1
ATOM 882 C CA . GLN A 1 122 ? 8.573 6.782 -13.532 1.00 97.88 122 GLN A CA 1
ATOM 883 C C . GLN A 1 122 ? 9.747 6.071 -12.858 1.00 97.88 122 GLN A C 1
ATOM 885 O O . GLN A 1 122 ? 9.775 4.846 -12.785 1.00 97.88 122 GLN A O 1
ATOM 890 N N . GLU A 1 123 ? 10.708 6.830 -12.336 1.00 97.69 123 GLU A N 1
ATOM 891 C CA . GLU A 1 123 ? 11.811 6.260 -11.552 1.00 97.69 123 GLU A CA 1
ATOM 892 C C . GLU A 1 123 ? 11.292 5.580 -10.277 1.00 97.69 123 GLU A C 1
ATOM 894 O O . GLU A 1 123 ? 11.736 4.487 -9.938 1.00 97.69 123 GLU A O 1
ATOM 899 N N . CYS A 1 124 ? 10.314 6.195 -9.603 1.00 98.25 124 CYS A N 1
ATOM 900 C CA . CYS A 1 124 ? 9.696 5.655 -8.398 1.00 98.25 124 CYS A CA 1
ATOM 901 C C . CYS A 1 124 ? 8.186 5.894 -8.370 1.00 98.25 124 CYS A C 1
ATOM 903 O O . CYS A 1 124 ? 7.718 6.973 -8.734 1.00 98.25 124 CYS A O 1
ATOM 905 N N . HIS A 1 125 ? 7.448 4.934 -7.813 1.00 97.75 125 HIS A N 1
ATOM 906 C CA . HIS A 1 125 ? 6.026 5.043 -7.490 1.00 97.75 125 HIS A CA 1
ATOM 907 C C . HIS A 1 125 ? 5.805 5.047 -5.979 1.00 97.75 125 HIS A C 1
ATOM 909 O O . HIS A 1 125 ? 6.570 4.466 -5.209 1.00 97.75 125 HIS A O 1
ATOM 915 N N . THR A 1 126 ? 4.737 5.715 -5.542 1.00 96.12 126 THR A N 1
ATOM 916 C CA . THR A 1 126 ? 4.263 5.639 -4.154 1.00 96.12 126 THR A CA 1
ATOM 917 C C . THR A 1 126 ? 3.070 4.699 -4.093 1.00 96.12 126 THR A C 1
ATOM 919 O O . THR A 1 126 ? 2.046 4.952 -4.721 1.00 96.12 126 THR A O 1
ATOM 922 N N . LEU A 1 127 ? 3.215 3.628 -3.324 1.00 95.69 127 LEU A N 1
ATOM 923 C CA . LEU A 1 127 ? 2.176 2.656 -3.026 1.00 95.69 127 LEU A CA 1
ATOM 924 C C . LEU A 1 127 ? 1.426 3.082 -1.767 1.00 95.69 127 LEU A C 1
ATOM 926 O O . LEU A 1 127 ? 2.017 3.617 -0.826 1.00 95.69 127 LEU A O 1
ATOM 930 N N . SER A 1 128 ? 0.128 2.817 -1.752 1.00 93.75 128 SER A N 1
ATOM 931 C CA . SER A 1 128 ? -0.769 3.084 -0.632 1.00 93.75 128 SER A CA 1
ATOM 932 C C . SER A 1 128 ? -1.606 1.845 -0.325 1.00 93.75 128 SER A C 1
ATOM 934 O O . SER A 1 128 ? -1.481 0.820 -0.996 1.00 93.75 128 SER A O 1
ATOM 936 N N . CYS A 1 129 ? -2.488 1.933 0.670 1.00 93.44 129 CYS A N 1
ATOM 937 C CA . CYS A 1 129 ? -3.382 0.832 1.028 1.00 93.44 129 CYS A CA 1
ATOM 938 C C . CYS A 1 129 ? -4.301 0.381 -0.127 1.00 93.44 129 CYS A C 1
ATOM 940 O O . CYS A 1 129 ? -4.801 -0.741 -0.100 1.00 93.44 129 CYS A O 1
ATOM 942 N N . ASP A 1 130 ? -4.475 1.205 -1.165 1.00 92.56 130 ASP A N 1
ATOM 943 C CA . ASP A 1 130 ? -5.221 0.841 -2.376 1.00 92.56 130 ASP A CA 1
ATOM 944 C C . ASP A 1 130 ? -4.480 -0.192 -3.249 1.00 92.56 130 ASP A C 1
ATOM 946 O O . ASP A 1 130 ? -5.094 -0.845 -4.091 1.00 92.56 130 ASP A O 1
ATOM 950 N N . GLN A 1 131 ? -3.165 -0.352 -3.057 1.00 95.81 131 GLN A N 1
ATOM 951 C CA . GLN A 1 131 ? -2.307 -1.289 -3.792 1.00 95.81 131 GLN A CA 1
ATOM 952 C C . GLN A 1 131 ? -1.945 -2.537 -2.970 1.00 95.81 131 GLN A C 1
ATOM 954 O O . GLN A 1 131 ? -0.991 -3.226 -3.307 1.00 95.81 131 GLN A O 1
ATOM 959 N N . LEU A 1 132 ? -2.671 -2.842 -1.889 1.00 94.56 132 LEU A N 1
ATOM 960 C CA . LEU A 1 132 ? -2.450 -4.068 -1.117 1.00 94.56 132 LEU A CA 1
ATOM 961 C C . LEU A 1 132 ? -2.733 -5.331 -1.940 1.00 94.56 132 LEU A C 1
ATOM 963 O O . LEU A 1 132 ? -3.695 -5.383 -2.707 1.00 94.56 132 LEU A O 1
ATOM 967 N N . GLY A 1 133 ? -1.945 -6.378 -1.697 1.00 95.06 133 GLY A N 1
ATOM 968 C CA . GLY A 1 133 ? -2.015 -7.648 -2.413 1.00 95.06 133 GLY A CA 1
ATOM 969 C C . GLY A 1 133 ? -0.940 -7.762 -3.490 1.00 95.06 133 GLY A C 1
ATOM 970 O O . GLY A 1 133 ? 0.179 -7.285 -3.305 1.00 95.06 133 GLY A O 1
ATOM 971 N N . THR A 1 134 ? -1.254 -8.451 -4.582 1.00 97.00 134 THR A N 1
ATOM 972 C CA . THR A 1 134 ? -0.297 -8.681 -5.671 1.00 97.00 134 THR A CA 1
ATOM 973 C C . THR A 1 134 ? -0.322 -7.510 -6.644 1.00 97.00 134 THR A C 1
ATOM 975 O O . THR A 1 134 ? -1.394 -7.093 -7.078 1.00 97.00 134 THR A O 1
ATOM 978 N N . VAL A 1 135 ? 0.849 -6.988 -6.996 1.00 97.94 135 VAL A N 1
ATOM 979 C CA . VAL A 1 135 ? 1.003 -5.889 -7.955 1.00 97.94 135 VAL A CA 1
ATOM 980 C C . VAL A 1 135 ? 2.023 -6.297 -9.011 1.00 97.94 135 VAL A C 1
ATOM 982 O O . VAL A 1 135 ? 3.152 -6.634 -8.658 1.00 97.94 135 VAL A O 1
ATOM 985 N N . GLU A 1 136 ? 1.640 -6.243 -10.285 1.00 97.62 136 GLU A N 1
ATOM 986 C CA . GLU A 1 136 ? 2.566 -6.483 -11.397 1.00 97.62 136 GLU A CA 1
ATOM 987 C C . GLU A 1 136 ? 3.308 -5.179 -11.720 1.00 97.62 136 GLU A C 1
ATOM 989 O O . GLU A 1 136 ? 2.691 -4.126 -11.935 1.00 97.62 136 GLU A O 1
ATOM 994 N N . ILE A 1 137 ? 4.640 -5.247 -11.738 1.00 97.88 137 ILE A N 1
ATOM 995 C CA . ILE A 1 137 ? 5.517 -4.131 -12.091 1.00 97.88 137 ILE A CA 1
ATOM 996 C C . ILE A 1 137 ? 6.287 -4.478 -13.357 1.00 97.88 137 ILE A C 1
ATOM 998 O O . ILE A 1 137 ? 6.953 -5.507 -13.434 1.00 97.88 137 ILE A O 1
ATOM 1002 N N . GLU A 1 138 ? 6.249 -3.570 -14.328 1.00 98.44 138 GLU A N 1
ATOM 1003 C CA . GLU A 1 138 ? 7.070 -3.630 -15.532 1.00 98.44 138 GLU A CA 1
ATOM 1004 C C . GLU A 1 138 ? 8.230 -2.637 -15.411 1.00 98.44 138 GLU A C 1
ATOM 1006 O O . GLU A 1 138 ? 8.021 -1.438 -15.205 1.00 98.44 138 GLU A O 1
ATOM 1011 N N . LEU A 1 139 ? 9.452 -3.142 -15.562 1.00 98.62 139 LEU A N 1
ATOM 1012 C CA . LEU A 1 139 ? 10.677 -2.360 -15.666 1.00 98.62 139 LEU A CA 1
ATOM 1013 C C . LEU A 1 139 ? 11.000 -2.134 -17.143 1.00 98.62 139 LEU A C 1
ATOM 1015 O O . LEU A 1 139 ? 11.131 -3.088 -17.910 1.00 98.62 139 LEU A O 1
ATOM 1019 N N . ARG A 1 140 ? 11.188 -0.871 -17.524 1.00 98.62 140 ARG A N 1
ATOM 1020 C CA . ARG A 1 140 ? 11.799 -0.461 -18.788 1.00 98.62 140 ARG A CA 1
ATOM 1021 C C . ARG A 1 140 ? 13.245 -0.065 -18.546 1.00 98.62 140 ARG A C 1
ATOM 1023 O O . ARG A 1 140 ? 13.530 0.740 -17.660 1.00 98.62 140 ARG A O 1
ATOM 1030 N N . VAL A 1 141 ? 14.117 -0.585 -19.398 1.00 98.56 141 VAL A N 1
ATOM 1031 C CA . VAL A 1 141 ? 15.525 -0.210 -19.480 1.00 98.56 141 VAL A CA 1
ATOM 1032 C C . VAL A 1 141 ? 15.746 0.444 -20.833 1.00 98.56 141 VAL A C 1
ATOM 1034 O O . VAL A 1 141 ? 15.437 -0.178 -21.849 1.00 98.56 141 VAL A O 1
ATOM 1037 N N . THR A 1 142 ? 16.235 1.680 -20.843 1.00 98.31 142 THR A N 1
ATOM 1038 C CA . THR A 1 142 ? 16.545 2.446 -22.061 1.00 98.31 142 THR A CA 1
ATOM 1039 C C . THR A 1 142 ? 18.044 2.708 -22.110 1.00 98.31 142 THR A C 1
ATOM 1041 O O . THR A 1 142 ? 18.595 3.138 -21.102 1.00 98.31 142 THR A O 1
ATOM 1044 N N . ASP A 1 143 ? 18.697 2.424 -23.232 1.00 97.12 143 ASP A N 1
ATOM 1045 C CA . ASP A 1 143 ? 20.112 2.752 -23.450 1.00 97.12 143 ASP A CA 1
ATOM 1046 C C . ASP A 1 143 ? 20.283 4.216 -23.915 1.00 97.12 143 ASP A C 1
ATOM 1048 O O . ASP A 1 143 ? 19.302 4.890 -24.225 1.00 97.12 143 ASP A O 1
ATOM 1052 N N . ASP A 1 144 ? 21.512 4.735 -23.941 1.00 94.75 144 ASP A N 1
ATOM 1053 C CA . ASP A 1 144 ? 21.835 6.002 -24.622 1.00 94.75 144 ASP A CA 1
ATOM 1054 C C . ASP A 1 144 ? 22.447 5.674 -25.987 1.00 94.75 144 ASP A C 1
ATOM 1056 O O . ASP A 1 144 ? 23.651 5.839 -26.237 1.00 94.75 144 ASP A O 1
ATOM 1060 N N . ALA A 1 145 ? 21.601 5.143 -26.874 1.00 91.88 145 ALA A N 1
ATOM 1061 C CA . ALA A 1 145 ? 21.995 4.632 -28.181 1.00 91.88 145 ALA A CA 1
ATOM 1062 C C . ALA A 1 145 ? 22.868 5.626 -28.955 1.00 91.88 145 ALA A C 1
ATOM 1064 O O . ALA A 1 145 ? 23.827 5.250 -29.639 1.00 91.88 145 ALA A O 1
ATOM 1065 N N . ASN A 1 146 ? 22.551 6.915 -28.863 1.00 88.81 146 ASN A N 1
ATOM 1066 C CA . ASN A 1 146 ? 23.211 7.955 -29.633 1.00 88.81 146 ASN A CA 1
ATOM 1067 C C . ASN A 1 146 ? 24.304 8.734 -28.859 1.00 88.81 146 ASN A C 1
ATOM 1069 O O . ASN A 1 146 ? 25.018 9.534 -29.473 1.00 88.81 146 ASN A O 1
ATOM 1073 N N . ASN A 1 147 ? 24.528 8.403 -27.581 1.00 89.50 147 ASN A N 1
ATOM 1074 C CA . ASN A 1 147 ? 25.499 9.013 -26.667 1.00 89.50 147 ASN A CA 1
ATOM 1075 C C . ASN A 1 147 ? 25.340 10.541 -26.517 1.00 89.50 147 ASN A C 1
ATOM 1077 O O . ASN A 1 147 ? 26.343 11.269 -26.458 1.00 89.50 147 ASN A O 1
ATOM 1081 N N . ASP A 1 148 ? 24.105 11.051 -26.497 1.00 89.31 148 ASP A N 1
ATOM 1082 C CA . ASP A 1 148 ? 23.825 12.476 -26.257 1.00 89.31 148 ASP A CA 1
ATOM 1083 C C . ASP A 1 148 ? 23.499 12.808 -24.791 1.00 89.31 148 ASP A C 1
ATOM 1085 O O . ASP A 1 148 ? 23.375 13.992 -24.445 1.00 89.31 148 ASP A O 1
ATOM 1089 N N . GLY A 1 149 ? 23.436 11.794 -23.924 1.00 91.19 149 GLY A N 1
ATOM 1090 C CA . GLY A 1 149 ? 23.110 11.906 -22.507 1.00 91.19 149 GLY A CA 1
ATOM 1091 C C . GLY A 1 149 ? 21.615 12.032 -22.209 1.00 91.19 149 GLY A C 1
ATOM 1092 O O . GLY A 1 149 ? 21.269 12.300 -21.055 1.00 91.19 149 GLY A O 1
ATOM 1093 N N . ASN A 1 150 ? 20.738 11.884 -23.207 1.00 93.69 150 ASN A N 1
ATOM 1094 C CA . ASN A 1 150 ? 19.291 11.803 -23.035 1.00 93.69 150 ASN A CA 1
ATOM 1095 C C . ASN A 1 150 ? 18.820 10.378 -23.342 1.00 93.69 150 ASN A C 1
ATOM 1097 O O . ASN A 1 150 ? 19.185 9.812 -24.358 1.00 93.69 150 ASN A O 1
ATOM 1101 N N . PHE A 1 151 ? 17.949 9.837 -22.493 1.00 95.38 151 PHE A N 1
ATOM 1102 C CA . PHE A 1 151 ? 17.382 8.500 -22.661 1.00 95.38 151 PHE A CA 1
ATOM 1103 C C . PHE A 1 151 ? 15.944 8.618 -23.186 1.00 95.38 151 PHE A C 1
ATOM 1105 O O . PHE A 1 151 ? 14.978 8.583 -22.419 1.00 95.38 151 PHE A O 1
ATOM 1112 N N . ASP A 1 152 ? 15.773 8.836 -24.492 1.00 94.50 152 ASP A N 1
ATOM 1113 C CA . ASP A 1 152 ? 14.453 8.958 -25.118 1.00 94.50 152 ASP A CA 1
ATOM 1114 C C . ASP A 1 152 ? 14.017 7.607 -25.707 1.00 94.50 152 ASP A C 1
ATOM 1116 O O . ASP A 1 152 ? 14.504 7.214 -26.761 1.00 94.50 152 ASP A O 1
ATOM 1120 N N . PRO A 1 153 ? 13.021 6.910 -25.133 1.00 93.81 153 PRO A N 1
ATOM 1121 C CA . PRO A 1 153 ? 12.564 5.610 -25.637 1.00 93.81 153 PRO A CA 1
ATOM 1122 C C . PRO A 1 153 ? 11.925 5.655 -27.043 1.00 93.81 153 PRO A C 1
ATOM 1124 O O . PRO A 1 153 ? 11.515 4.616 -27.565 1.00 93.81 153 PRO A O 1
ATOM 1127 N N . LEU A 1 154 ? 11.742 6.837 -27.648 1.00 92.12 154 LEU A N 1
ATOM 1128 C CA . LEU A 1 154 ? 11.329 6.992 -29.049 1.00 92.12 154 LEU A CA 1
ATOM 1129 C C . LEU A 1 154 ? 12.512 7.083 -30.024 1.00 92.12 154 LEU A C 1
ATOM 1131 O O . LEU A 1 154 ? 12.300 6.947 -31.234 1.00 92.12 154 LEU A O 1
ATOM 1135 N N . VAL A 1 155 ? 13.714 7.360 -29.518 1.00 90.69 155 VAL A N 1
ATOM 1136 C CA . VAL A 1 155 ? 14.947 7.551 -30.295 1.00 90.69 155 VAL A CA 1
ATOM 1137 C C . VAL A 1 155 ? 15.954 6.446 -29.986 1.00 90.69 155 VAL A C 1
ATOM 1139 O O . VAL A 1 155 ? 16.527 5.884 -30.919 1.00 90.69 155 VAL A O 1
ATOM 1142 N N . ASP A 1 156 ? 16.121 6.128 -28.708 1.00 93.88 156 ASP A N 1
ATOM 1143 C CA . ASP A 1 156 ? 17.031 5.124 -28.179 1.00 93.88 156 ASP A CA 1
ATOM 1144 C C . ASP A 1 156 ? 16.347 3.760 -28.030 1.00 93.88 156 ASP A C 1
ATOM 1146 O O . ASP A 1 156 ? 15.134 3.599 -28.230 1.00 93.88 156 ASP A O 1
ATOM 1150 N N . ASN A 1 157 ? 17.137 2.737 -27.724 1.00 95.25 157 ASN A N 1
ATOM 1151 C CA . ASN A 1 157 ? 16.663 1.370 -27.662 1.00 95.25 157 ASN A CA 1
ATOM 1152 C C . ASN A 1 157 ? 16.162 1.057 -26.248 1.00 95.25 157 ASN A C 1
ATOM 1154 O O . ASN A 1 157 ? 16.812 1.340 -25.243 1.00 95.25 157 ASN A O 1
ATOM 1158 N N . SER A 1 158 ? 15.008 0.396 -26.154 1.00 97.44 158 SER A N 1
ATOM 1159 C CA . SER A 1 158 ? 14.474 -0.059 -24.870 1.00 97.44 158 SER A CA 1
ATOM 1160 C C . SER A 1 158 ? 14.160 -1.545 -24.868 1.00 97.44 158 SER A C 1
ATOM 1162 O O . SER A 1 158 ? 13.744 -2.120 -25.877 1.00 97.44 158 SER A O 1
ATOM 1164 N N . ASN A 1 159 ? 14.288 -2.150 -23.693 1.00 97.88 159 ASN A N 1
ATOM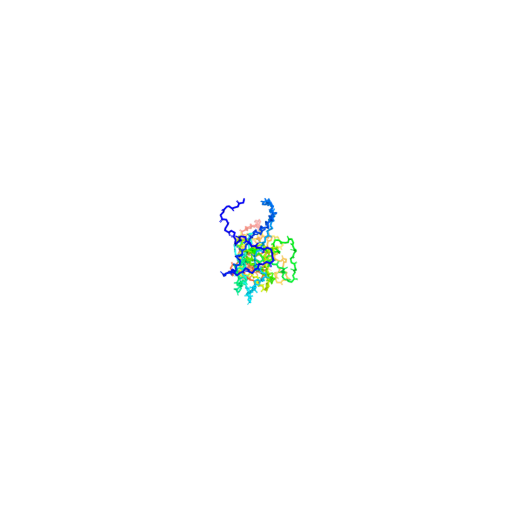 1165 C CA . ASN A 1 159 ? 13.823 -3.499 -23.414 1.00 97.88 159 ASN A CA 1
ATOM 1166 C C . ASN A 1 159 ? 13.084 -3.543 -22.072 1.00 97.88 159 ASN A C 1
ATOM 1168 O O . ASN A 1 159 ? 13.176 -2.611 -21.270 1.00 97.88 159 ASN A O 1
ATOM 1172 N N . PHE A 1 160 ? 12.332 -4.618 -21.843 1.00 98.25 160 PHE A N 1
ATOM 1173 C CA . PHE A 1 160 ? 11.421 -4.728 -20.710 1.00 98.25 160 PHE A CA 1
ATOM 1174 C C . PHE A 1 160 ? 11.560 -6.071 -20.000 1.00 98.25 160 PHE A C 1
ATOM 1176 O O . PHE A 1 160 ? 11.829 -7.101 -20.622 1.00 98.25 160 PHE A O 1
ATOM 1183 N N . CYS A 1 161 ? 11.305 -6.060 -18.700 1.00 98.19 161 CYS A N 1
ATOM 1184 C CA . CYS A 1 161 ? 11.010 -7.245 -17.907 1.00 98.19 161 CYS A CA 1
ATOM 1185 C C . CYS A 1 161 ? 9.904 -6.907 -16.904 1.00 98.19 161 CYS A C 1
ATOM 1187 O O . CYS A 1 161 ? 9.585 -5.736 -16.696 1.00 98.19 161 CYS A O 1
ATOM 1189 N N . TRP A 1 162 ? 9.301 -7.924 -16.298 1.00 97.00 162 TRP A N 1
ATOM 1190 C CA . TRP A 1 162 ? 8.235 -7.742 -15.319 1.00 97.00 162 TRP A CA 1
ATOM 1191 C C . TRP A 1 162 ? 8.357 -8.751 -14.181 1.00 97.00 162 TRP A C 1
ATOM 1193 O O . TRP A 1 162 ? 8.975 -9.809 -14.340 1.00 97.00 162 TRP A O 1
ATOM 1203 N N . LEU A 1 163 ? 7.766 -8.408 -13.040 1.00 96.50 163 LEU A N 1
ATOM 1204 C CA . LEU A 1 163 ? 7.632 -9.268 -11.869 1.00 96.50 163 LEU A CA 1
ATOM 1205 C C . LEU A 1 163 ? 6.361 -8.929 -11.087 1.00 96.50 163 LEU A C 1
ATOM 1207 O O . LEU A 1 163 ? 5.888 -7.791 -11.105 1.00 96.50 163 LEU A O 1
ATOM 1211 N N . ASP A 1 164 ? 5.885 -9.907 -10.326 1.00 97.00 164 ASP A N 1
ATOM 1212 C CA . ASP A 1 164 ? 4.846 -9.701 -9.325 1.00 97.00 164 ASP A CA 1
ATOM 1213 C C . ASP A 1 164 ? 5.482 -9.412 -7.967 1.00 97.00 164 ASP A C 1
ATOM 1215 O O . ASP A 1 164 ? 6.340 -10.162 -7.485 1.00 97.00 164 ASP A O 1
ATOM 1219 N N . ILE A 1 165 ? 5.025 -8.342 -7.323 1.00 97.19 165 ILE A N 1
ATOM 1220 C CA . ILE A 1 165 ? 5.387 -8.008 -5.948 1.00 97.19 165 ILE A CA 1
ATOM 1221 C C . ILE A 1 165 ? 4.201 -8.240 -5.016 1.00 97.19 165 ILE A C 1
ATOM 1223 O O . ILE A 1 165 ? 3.041 -8.168 -5.428 1.00 97.19 165 ILE A O 1
ATOM 1227 N N . LEU A 1 166 ? 4.486 -8.477 -3.738 1.00 96.88 166 LEU A N 1
ATOM 1228 C CA . LEU A 1 166 ? 3.461 -8.542 -2.699 1.00 96.88 166 LEU A CA 1
ATOM 1229 C C . LEU A 1 166 ? 3.531 -7.292 -1.820 1.00 96.88 166 LEU A C 1
ATOM 1231 O O . LEU A 1 166 ? 4.537 -7.048 -1.151 1.00 96.88 166 LEU A O 1
ATOM 1235 N N . VAL A 1 167 ? 2.449 -6.520 -1.801 1.00 96.94 167 VAL A N 1
ATOM 1236 C CA . VAL A 1 167 ? 2.288 -5.333 -0.960 1.00 96.94 167 VAL A CA 1
ATOM 1237 C C . VAL A 1 167 ? 1.427 -5.694 0.246 1.00 96.94 167 VAL A C 1
ATOM 1239 O O . VAL A 1 167 ? 0.278 -6.116 0.106 1.00 96.94 167 VAL A O 1
ATOM 1242 N N . GLU A 1 168 ? 1.972 -5.530 1.445 1.00 94.81 168 GLU A N 1
ATOM 1243 C CA . GLU A 1 168 ? 1.335 -5.959 2.691 1.00 94.81 168 GLU A CA 1
ATOM 1244 C C . GLU A 1 168 ? 1.235 -4.805 3.684 1.00 94.81 168 GLU A C 1
ATOM 1246 O O . GLU A 1 168 ? 2.154 -3.994 3.798 1.00 94.81 168 GLU A O 1
ATOM 1251 N N . ASP A 1 169 ? 0.166 -4.787 4.477 1.00 93.75 169 ASP A N 1
ATOM 1252 C CA . ASP A 1 169 ? 0.198 -4.103 5.765 1.00 93.75 169 ASP A CA 1
ATOM 1253 C C . ASP A 1 169 ? 0.681 -5.090 6.827 1.00 93.75 169 ASP A C 1
ATOM 1255 O O . ASP A 1 169 ? 0.281 -6.254 6.835 1.00 93.75 169 ASP A O 1
ATOM 1259 N N . LYS A 1 170 ? 1.575 -4.637 7.701 1.00 91.81 170 LYS A N 1
ATOM 1260 C CA . LYS A 1 170 ? 2.104 -5.409 8.838 1.00 91.81 170 LYS A CA 1
ATOM 1261 C C . LYS A 1 170 ? 1.992 -4.647 10.150 1.00 91.81 170 LYS A C 1
ATOM 1263 O O . LYS A 1 170 ? 2.535 -5.081 11.172 1.00 91.81 170 LYS A O 1
ATOM 1268 N N . THR A 1 171 ? 1.349 -3.491 10.121 1.00 91.31 171 THR A N 1
ATOM 1269 C CA . THR A 1 171 ? 1.169 -2.641 11.282 1.00 91.31 171 THR A CA 1
ATOM 1270 C C . THR A 1 171 ? -0.089 -3.089 12.004 1.00 91.31 171 THR A C 1
ATOM 1272 O O . THR A 1 171 ? -1.133 -3.259 11.402 1.00 91.31 171 THR A O 1
ATOM 1275 N N . ALA A 1 172 ? 0.017 -3.322 13.311 1.00 92.31 172 ALA A N 1
ATOM 1276 C CA . ALA A 1 172 ? -1.161 -3.629 14.106 1.00 92.31 172 ALA A CA 1
ATOM 1277 C C . ALA A 1 172 ? -1.939 -2.340 14.418 1.00 92.31 172 ALA A C 1
ATOM 1279 O O . ALA A 1 172 ? -1.312 -1.327 14.762 1.00 92.31 172 ALA A O 1
ATOM 1280 N N . PRO A 1 173 ? -3.280 -2.395 14.446 1.00 94.94 173 PRO A N 1
ATOM 1281 C CA . PRO A 1 173 ? -4.089 -1.222 14.718 1.00 94.94 173 PRO A CA 1
ATOM 1282 C C . PRO A 1 173 ? -3.963 -0.774 16.181 1.00 94.94 173 PRO A C 1
ATOM 1284 O O . PRO A 1 173 ? -3.549 -1.514 17.081 1.00 94.94 173 PRO A O 1
ATOM 1287 N N . ILE A 1 174 ? -4.398 0.454 16.453 1.00 94.12 174 ILE A N 1
ATOM 1288 C CA . ILE A 1 174 ? -4.556 1.018 17.794 1.00 94.12 174 ILE A CA 1
ATOM 1289 C C . ILE A 1 174 ? -6.035 1.031 18.177 1.00 94.12 174 ILE A C 1
ATOM 1291 O O . ILE A 1 174 ? -6.910 1.382 17.388 1.00 94.12 174 ILE A O 1
ATOM 1295 N N . CYS A 1 175 ? -6.306 0.712 19.443 1.00 96.75 175 CYS A N 1
ATOM 1296 C CA . CYS A 1 175 ? -7.630 0.824 20.039 1.00 96.75 175 CYS A CA 1
ATOM 1297 C C . CYS A 1 175 ? -7.655 1.912 21.113 1.00 96.75 175 CYS A C 1
ATOM 1299 O O . CYS A 1 175 ? -6.861 1.885 22.056 1.00 96.75 175 CYS A O 1
ATOM 1301 N N . ILE A 1 176 ? -8.593 2.849 20.986 1.00 96.56 176 ILE A N 1
ATOM 1302 C CA . ILE A 1 176 ? -8.855 3.899 21.970 1.00 96.56 176 ILE A CA 1
ATOM 1303 C C . ILE A 1 176 ? -10.251 3.645 22.556 1.00 96.56 176 ILE A C 1
ATOM 1305 O O . ILE A 1 176 ? -11.247 3.893 21.871 1.00 96.56 176 ILE A O 1
ATOM 1309 N N . PRO A 1 177 ? -10.364 3.145 23.801 1.00 97.56 177 PRO A N 1
ATOM 1310 C CA . PRO A 1 177 ? -11.664 2.949 24.429 1.00 97.56 177 PRO A CA 1
ATOM 1311 C C . PRO A 1 177 ? -12.253 4.303 24.863 1.00 97.56 177 PRO A C 1
ATOM 1313 O O . PRO A 1 177 ? -11.498 5.246 25.137 1.00 97.56 177 PRO A O 1
ATOM 1316 N N . PRO A 1 178 ? -13.585 4.420 25.002 1.00 97.94 178 PRO A N 1
ATOM 1317 C CA . PRO A 1 178 ? -14.167 5.587 25.641 1.00 97.94 178 PRO A CA 1
ATOM 1318 C C . PRO A 1 178 ? -13.722 5.675 27.108 1.00 97.94 178 PRO A C 1
ATOM 1320 O O . PRO A 1 178 ? -13.379 4.675 27.746 1.00 97.94 178 PRO A O 1
ATOM 1323 N N . ALA A 1 179 ? -13.723 6.891 27.658 1.00 97.25 179 ALA A N 1
ATOM 1324 C CA . ALA A 1 179 ? -13.262 7.130 29.023 1.00 97.25 179 ALA A CA 1
ATOM 1325 C C . ALA A 1 179 ? -14.077 6.317 30.053 1.00 97.25 179 ALA A C 1
ATOM 1327 O O . ALA A 1 179 ? -15.283 6.120 29.856 1.00 97.25 179 ALA A O 1
ATOM 1328 N N . PRO A 1 180 ? -13.464 5.874 31.169 1.00 97.69 180 PRO A N 1
ATOM 1329 C CA . PRO A 1 180 ? -14.198 5.269 32.273 1.00 97.69 180 PRO A CA 1
ATOM 1330 C C . PRO A 1 180 ? -15.286 6.209 32.795 1.00 97.69 180 PRO A C 1
ATOM 1332 O O . PRO A 1 180 ? -15.087 7.424 32.856 1.00 97.69 180 PRO A O 1
ATOM 1335 N N . GLN A 1 181 ? -16.419 5.648 33.207 1.00 96.94 181 GLN A N 1
ATOM 1336 C CA . GLN A 1 181 ? -17.558 6.426 33.691 1.00 96.94 181 GLN A CA 1
ATOM 1337 C C . GLN A 1 181 ? -17.997 5.970 35.081 1.00 96.94 181 GLN A C 1
ATOM 1339 O O . GLN A 1 181 ? -17.823 4.816 35.467 1.00 96.94 181 GLN A O 1
ATOM 1344 N N . THR A 1 182 ? -18.568 6.892 35.853 1.00 96.69 182 THR A N 1
ATOM 1345 C CA . THR A 1 182 ? -19.301 6.586 37.086 1.00 96.69 182 THR A CA 1
ATOM 1346 C C . THR A 1 182 ? -20.688 7.186 36.957 1.00 96.69 182 THR A C 1
ATOM 1348 O O . THR A 1 182 ? -20.802 8.371 36.654 1.00 96.69 182 THR A O 1
ATOM 1351 N N . ILE A 1 183 ? -21.712 6.365 37.161 1.00 94.31 183 ILE A N 1
ATOM 1352 C CA . ILE A 1 183 ? -23.114 6.715 36.936 1.00 94.31 183 ILE A CA 1
ATOM 1353 C C . ILE A 1 183 ? -23.962 6.172 38.085 1.00 94.31 183 ILE A C 1
ATOM 1355 O O . ILE A 1 183 ? -23.683 5.095 38.616 1.00 94.31 183 ILE A O 1
ATOM 1359 N N . ALA A 1 184 ? -24.985 6.903 38.505 1.00 92.06 184 ALA A N 1
ATOM 1360 C CA . ALA A 1 184 ? -25.943 6.397 39.471 1.00 92.06 184 ALA A CA 1
ATOM 1361 C C . ALA A 1 184 ? -26.951 5.456 38.796 1.00 92.06 184 ALA A C 1
ATOM 1363 O O . ALA A 1 184 ? -27.315 5.625 37.634 1.00 92.06 184 ALA A O 1
ATOM 1364 N N . CYS A 1 185 ? -27.440 4.448 39.521 1.00 88.19 185 CYS A N 1
ATOM 1365 C CA . CYS A 1 185 ? -28.347 3.451 38.942 1.00 88.19 185 CYS A CA 1
ATOM 1366 C C . CYS A 1 185 ? -29.667 4.033 38.395 1.00 88.19 185 CYS A C 1
ATOM 1368 O O . CYS A 1 185 ? -30.278 3.415 37.529 1.00 88.19 185 CYS A O 1
ATOM 1370 N N . ASN A 1 186 ? -30.094 5.215 38.853 1.00 87.94 186 ASN A N 1
ATOM 1371 C CA . ASN A 1 186 ? -31.282 5.917 38.352 1.00 87.94 186 ASN A CA 1
ATOM 1372 C C . ASN A 1 186 ? -31.032 6.753 37.080 1.00 87.94 186 ASN A C 1
ATOM 1374 O O . ASN A 1 186 ? -31.989 7.268 36.510 1.00 87.94 186 ASN A O 1
ATOM 1378 N N . GLU A 1 187 ? -29.775 6.929 36.672 1.00 90.44 187 GLU A N 1
ATOM 1379 C CA . GLU A 1 187 ? -29.390 7.635 35.443 1.00 90.44 187 GLU A CA 1
ATOM 1380 C C . GLU A 1 187 ? -29.292 6.675 34.244 1.00 90.44 187 GLU A C 1
ATOM 1382 O O . GLU A 1 187 ? -29.178 7.112 33.098 1.00 90.44 187 GLU A O 1
ATOM 1387 N N . LEU A 1 188 ? -29.352 5.362 34.492 1.00 89.56 188 LEU A N 1
ATOM 1388 C CA . LEU A 1 188 ? -29.525 4.364 33.443 1.00 89.56 188 LEU A CA 1
ATOM 1389 C C . LEU A 1 188 ? -30.940 4.459 32.856 1.00 89.56 188 LEU A C 1
ATOM 1391 O O . LEU A 1 188 ? -31.902 4.769 33.562 1.00 89.56 188 LEU A O 1
ATOM 1395 N N . ALA A 1 189 ? -31.068 4.164 31.561 1.00 86.31 189 ALA A N 1
ATOM 1396 C CA . ALA A 1 189 ? -32.367 4.083 30.903 1.00 86.31 189 ALA A CA 1
ATOM 1397 C C . ALA A 1 189 ? -33.291 3.094 31.641 1.00 86.31 189 ALA A C 1
ATOM 1399 O O . ALA A 1 189 ? -32.838 2.082 32.177 1.00 86.31 189 ALA A O 1
ATOM 1400 N N . SER A 1 190 ? -34.597 3.375 31.685 1.00 83.88 190 SER A N 1
ATOM 1401 C CA . SER A 1 190 ? -35.554 2.557 32.450 1.00 83.88 190 SER A CA 1
ATOM 1402 C C . SER A 1 190 ? -35.660 1.110 31.959 1.00 83.88 190 SER A C 1
ATOM 1404 O O . SER A 1 190 ? -36.073 0.233 32.711 1.00 83.88 190 SER A O 1
ATOM 1406 N N . ASP A 1 191 ? -35.318 0.878 30.697 1.00 85.50 191 ASP A N 1
ATOM 1407 C CA . ASP A 1 191 ? -35.268 -0.411 30.015 1.00 85.50 191 ASP A CA 1
ATOM 1408 C C . ASP A 1 191 ? -33.841 -0.971 29.904 1.00 85.50 191 ASP A C 1
ATOM 1410 O O . ASP A 1 191 ? -33.626 -1.980 29.234 1.00 85.50 191 ASP A O 1
ATOM 1414 N N . PHE A 1 192 ? -32.861 -0.354 30.575 1.00 92.12 192 PHE A N 1
ATOM 1415 C CA . PHE A 1 192 ? -31.494 -0.853 30.575 1.00 92.12 192 PHE A CA 1
ATOM 1416 C C . PHE A 1 192 ? -31.447 -2.263 31.192 1.00 92.12 192 PHE A C 1
ATOM 1418 O O . PHE A 1 192 ? -31.969 -2.465 32.298 1.00 92.12 192 PHE A O 1
ATOM 1425 N N . PRO A 1 193 ? -30.810 -3.243 30.526 1.00 93.81 193 PRO A N 1
ATOM 1426 C CA . PRO A 1 193 ? -30.755 -4.613 31.009 1.00 93.81 193 PRO A CA 1
ATOM 1427 C C . PRO A 1 193 ? -30.244 -4.747 32.440 1.00 93.81 193 PRO A C 1
ATOM 1429 O O . PRO A 1 193 ? -29.265 -4.108 32.840 1.00 93.81 193 PRO A O 1
ATOM 1432 N N . GLN A 1 194 ? -30.882 -5.630 33.207 1.00 90.06 194 GLN A N 1
ATOM 1433 C CA . GLN A 1 194 ? -30.443 -5.956 34.567 1.00 90.06 194 GLN A CA 1
ATOM 1434 C C . GLN A 1 194 ? -29.208 -6.863 34.577 1.00 90.06 194 GLN A C 1
ATOM 1436 O O . GLN A 1 194 ? -28.387 -6.739 35.478 1.00 90.06 194 GLN A O 1
ATOM 1441 N N . ASP A 1 195 ? -29.064 -7.731 33.572 1.00 93.88 195 ASP A N 1
ATOM 1442 C CA . ASP A 1 195 ? -27.915 -8.623 33.414 1.00 93.88 195 ASP A CA 1
ATOM 1443 C C . ASP A 1 195 ? -27.413 -8.579 31.968 1.00 93.88 195 ASP A C 1
ATOM 1445 O O . ASP A 1 195 ? -27.938 -9.261 31.083 1.00 93.88 195 ASP A O 1
ATOM 1449 N N . LEU A 1 196 ? -26.386 -7.763 31.717 1.00 96.19 196 LEU A N 1
ATOM 1450 C CA . LEU A 1 196 ? -25.811 -7.665 30.374 1.00 96.19 196 LEU A CA 1
ATOM 1451 C C . LEU A 1 196 ? -25.069 -8.944 29.966 1.00 96.19 196 LEU A C 1
ATOM 1453 O O . LEU A 1 196 ? -24.849 -9.128 28.774 1.00 96.19 196 LEU A O 1
ATOM 1457 N N . ASN A 1 197 ? -24.698 -9.842 30.894 1.00 96.50 197 ASN A N 1
ATOM 1458 C CA . ASN A 1 197 ? -24.064 -11.108 30.510 1.00 96.50 197 ASN A CA 1
ATOM 1459 C C . ASN A 1 197 ? -25.049 -11.991 29.728 1.00 96.50 197 ASN A C 1
ATOM 1461 O O . ASN A 1 197 ? -24.655 -12.658 28.772 1.00 96.50 197 ASN A O 1
ATOM 1465 N N . VAL A 1 198 ? -26.327 -11.985 30.125 1.00 96.00 198 VAL A N 1
ATOM 1466 C CA . VAL A 1 198 ? -27.393 -12.731 29.440 1.00 96.00 198 VAL A CA 1
ATOM 1467 C C . VAL A 1 198 ? -27.780 -12.042 28.139 1.00 96.00 198 VAL A C 1
ATOM 1469 O O . VAL A 1 198 ? -27.807 -12.700 27.101 1.00 96.00 198 VAL A O 1
ATOM 1472 N N . GLU A 1 199 ? -28.025 -10.730 28.167 1.00 96.50 199 GLU A N 1
ATOM 1473 C CA . GLU A 1 199 ? -28.434 -10.005 26.957 1.00 96.50 199 GLU A CA 1
ATOM 1474 C C . GLU A 1 199 ? -27.360 -10.055 25.869 1.00 96.50 199 GLU A C 1
ATOM 1476 O O . GLU A 1 199 ? -27.666 -10.338 24.714 1.00 96.50 199 GLU A O 1
ATOM 1481 N N . PHE A 1 200 ? -26.083 -9.895 26.232 1.00 96.69 200 PHE A N 1
ATOM 1482 C CA . PHE A 1 200 ? -24.991 -9.960 25.263 1.00 96.69 200 PHE A CA 1
ATOM 1483 C C . PHE A 1 200 ? -24.813 -11.363 24.665 1.00 96.69 200 PHE A C 1
ATOM 1485 O O . PHE A 1 200 ? -24.394 -11.497 23.518 1.00 96.69 200 PHE A O 1
ATOM 1492 N N . ALA A 1 201 ? -25.149 -12.420 25.413 1.00 96.62 201 ALA A N 1
ATOM 1493 C CA . ALA A 1 201 ? -25.131 -13.786 24.896 1.00 96.62 201 ALA A CA 1
ATOM 1494 C C . ALA A 1 201 ? -26.269 -14.060 23.894 1.00 96.62 201 A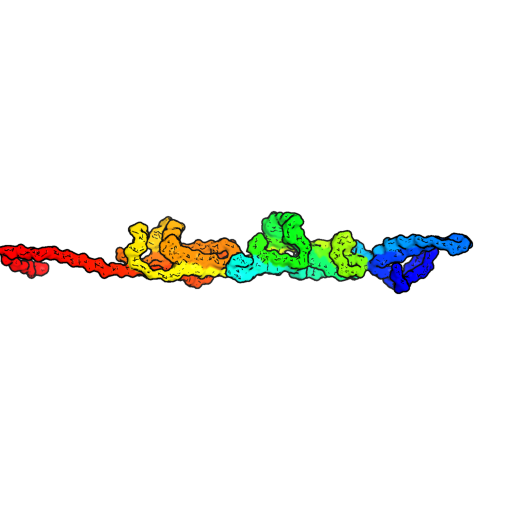LA A C 1
ATOM 1496 O O . ALA A 1 201 ? -26.121 -14.925 23.030 1.00 96.62 201 ALA A O 1
ATOM 1497 N N . VAL A 1 202 ? -27.396 -13.348 24.011 1.00 97.06 202 VAL A N 1
ATOM 1498 C CA . VAL A 1 202 ? -28.569 -13.495 23.133 1.00 97.06 202 VAL A CA 1
ATOM 1499 C C . VAL A 1 202 ? -28.468 -12.590 21.906 1.00 97.06 202 VAL A C 1
ATOM 1501 O O . VAL A 1 202 ? -28.689 -13.052 20.787 1.00 97.06 202 VAL A O 1
ATOM 1504 N N . ASP A 1 203 ? -28.127 -11.319 22.108 1.00 96.50 203 ASP A N 1
ATOM 1505 C CA . ASP A 1 203 ? -27.999 -10.308 21.062 1.00 96.50 203 ASP A CA 1
ATOM 1506 C C . ASP A 1 203 ? -26.741 -9.449 21.289 1.00 96.50 203 ASP A C 1
ATOM 1508 O O . ASP A 1 203 ? -26.815 -8.344 21.843 1.00 96.50 203 ASP A O 1
ATOM 1512 N N . PRO A 1 204 ? -25.558 -9.935 20.871 1.00 96.00 204 PRO A N 1
ATOM 1513 C CA . PRO A 1 204 ? -24.311 -9.201 21.051 1.00 96.00 204 PRO A CA 1
ATOM 1514 C C . PRO A 1 204 ? -24.288 -7.890 20.259 1.00 96.00 204 PRO A C 1
ATOM 1516 O O . PRO A 1 204 ? -23.692 -6.921 20.718 1.00 96.00 204 PRO A O 1
ATOM 1519 N N . VAL A 1 205 ? -24.947 -7.827 19.095 1.00 95.31 205 VAL A N 1
ATOM 1520 C CA . VAL A 1 205 ? -24.941 -6.640 18.223 1.00 95.31 205 VAL A CA 1
ATOM 1521 C C . VAL A 1 205 ? -25.851 -5.551 18.787 1.00 95.31 205 VAL A C 1
ATOM 1523 O O . VAL A 1 205 ? -25.425 -4.402 18.911 1.00 95.31 205 VAL A O 1
ATOM 1526 N N . GLY A 1 206 ? -27.081 -5.897 19.172 1.00 95.81 206 GLY A N 1
ATOM 1527 C CA . GLY A 1 206 ? -28.013 -4.952 19.784 1.00 95.81 206 GLY A CA 1
ATOM 1528 C C . GLY A 1 206 ? -27.538 -4.476 21.155 1.00 95.81 206 GLY A C 1
ATOM 1529 O O . GLY A 1 206 ? -27.573 -3.277 21.437 1.00 95.81 206 GLY A O 1
ATOM 1530 N N . THR A 1 207 ? -27.003 -5.382 21.981 1.00 96.31 207 THR A N 1
ATOM 1531 C CA . THR A 1 207 ? -26.456 -5.018 23.299 1.00 96.31 207 THR A CA 1
ATOM 1532 C C . THR A 1 207 ? -25.218 -4.129 23.165 1.00 96.31 207 THR A C 1
ATOM 1534 O O . THR A 1 207 ? -25.095 -3.140 23.886 1.00 96.31 207 THR A O 1
ATOM 1537 N N . ALA A 1 208 ? -24.320 -4.422 22.217 1.00 96.44 208 ALA A N 1
ATOM 1538 C CA . ALA A 1 208 ? -23.189 -3.555 21.885 1.00 96.44 208 ALA A CA 1
ATOM 1539 C C . ALA A 1 208 ? -23.650 -2.141 21.495 1.00 96.44 208 ALA A C 1
ATOM 1541 O O . ALA A 1 208 ? -23.171 -1.166 22.072 1.00 96.44 208 ALA A O 1
ATOM 1542 N N . ALA A 1 209 ? -24.629 -2.034 20.591 1.00 95.88 209 ALA A N 1
ATOM 1543 C CA . ALA A 1 209 ? -25.169 -0.753 20.141 1.00 95.88 209 ALA A CA 1
ATOM 1544 C C . ALA A 1 209 ? -25.828 0.048 21.279 1.00 95.88 209 ALA A C 1
ATOM 1546 O O . ALA A 1 209 ? -25.660 1.266 21.352 1.00 95.88 209 ALA A O 1
ATOM 1547 N N . LEU A 1 210 ? -26.536 -0.621 22.198 1.00 95.75 210 LEU A N 1
ATOM 1548 C CA . LEU A 1 210 ? -27.087 0.006 23.404 1.00 95.75 210 LEU A CA 1
ATOM 1549 C C . LEU A 1 210 ? -25.975 0.582 24.295 1.00 95.75 210 LEU A C 1
ATOM 1551 O O . LEU A 1 210 ? -26.065 1.725 24.745 1.00 95.75 210 LEU A O 1
ATOM 1555 N N . LEU A 1 211 ? -24.921 -0.201 24.548 1.00 96.75 211 LEU A N 1
ATOM 1556 C CA . LEU A 1 211 ? -23.781 0.229 25.361 1.00 96.75 211 LEU A CA 1
ATOM 1557 C C . LEU A 1 211 ? -23.008 1.374 24.701 1.00 96.75 211 LEU A C 1
ATOM 1559 O O . LEU A 1 211 ? -22.593 2.303 25.390 1.00 96.75 211 LEU A O 1
ATOM 1563 N N . ASP A 1 212 ? -22.851 1.335 23.381 1.00 96.50 212 ASP A N 1
ATOM 1564 C CA . ASP A 1 212 ? -22.229 2.399 22.594 1.00 96.50 212 ASP A CA 1
ATOM 1565 C C . ASP A 1 212 ? -23.024 3.703 22.668 1.00 96.50 212 ASP A C 1
ATOM 1567 O O . ASP A 1 212 ? -22.449 4.770 22.893 1.00 96.50 212 ASP A O 1
ATOM 1571 N N . ALA A 1 213 ? -24.351 3.623 22.542 1.00 95.25 213 ALA A N 1
ATOM 1572 C CA . ALA A 1 213 ? -25.230 4.781 22.645 1.00 95.25 213 ALA A CA 1
ATOM 1573 C C . ALA A 1 213 ? -25.195 5.420 24.043 1.00 95.25 213 ALA A C 1
ATOM 1575 O O . ALA A 1 213 ? -25.232 6.645 24.158 1.00 95.25 213 ALA A O 1
ATOM 1576 N N . GLN A 1 214 ? -25.102 4.606 25.099 1.00 94.69 214 GLN A N 1
ATOM 1577 C CA . GLN A 1 214 ? -25.132 5.081 26.483 1.00 94.69 214 GLN A CA 1
ATOM 1578 C C . GLN A 1 214 ? -23.761 5.558 26.990 1.00 94.69 214 GLN A C 1
ATOM 1580 O O . GLN A 1 214 ? -23.677 6.561 27.697 1.00 94.69 214 GLN A O 1
ATOM 1585 N N . PHE A 1 215 ? -22.685 4.837 26.664 1.00 96.50 215 PHE A N 1
ATOM 1586 C CA . PHE A 1 215 ? -21.366 5.013 27.287 1.00 96.50 215 PHE A CA 1
ATOM 1587 C C . PHE A 1 215 ? -20.261 5.409 26.298 1.00 96.50 215 PHE A C 1
ATOM 1589 O O . PHE A 1 215 ? -19.104 5.569 26.699 1.00 96.50 215 PHE A O 1
ATOM 1596 N N . GLY A 1 216 ? -20.609 5.599 25.024 1.00 96.62 216 GLY A N 1
ATOM 1597 C CA . GLY A 1 216 ? -19.696 5.965 23.948 1.00 96.62 216 GLY A CA 1
ATOM 1598 C C . GLY A 1 216 ? -19.130 4.762 23.193 1.00 96.62 216 GLY A C 1
ATOM 1599 O O . GLY A 1 216 ? -19.134 3.630 23.683 1.00 96.62 216 GLY A O 1
ATOM 1600 N N . VAL A 1 217 ? -18.608 5.049 22.002 1.00 97.00 217 VAL A N 1
ATOM 1601 C CA . VAL A 1 217 ? -17.974 4.092 21.083 1.00 97.00 217 VAL A CA 1
ATOM 1602 C C . VAL A 1 217 ? -16.458 4.065 21.273 1.00 97.00 217 VAL A C 1
ATOM 1604 O O . VAL A 1 217 ? -15.851 5.092 21.584 1.00 97.00 217 VAL A O 1
ATOM 1607 N N . ALA A 1 218 ? -15.838 2.901 21.079 1.00 97.19 218 ALA A N 1
ATOM 1608 C CA . ALA A 1 218 ? -14.386 2.814 20.940 1.00 97.19 218 ALA A CA 1
ATOM 1609 C C . ALA A 1 218 ? -13.954 3.216 19.525 1.00 97.19 218 ALA A C 1
ATOM 1611 O O . ALA A 1 218 ? -14.670 2.977 18.553 1.00 97.19 218 ALA A O 1
ATOM 1612 N N . THR A 1 219 ? -12.760 3.792 19.419 1.00 95.31 219 THR A N 1
ATOM 1613 C CA . THR A 1 219 ? -12.157 4.174 18.142 1.00 95.31 219 THR A CA 1
ATOM 1614 C C . THR A 1 219 ? -11.052 3.185 17.793 1.00 95.31 219 THR A C 1
ATOM 1616 O O . THR A 1 219 ? -10.085 3.046 18.545 1.00 95.31 219 THR A O 1
ATOM 1619 N N . GLY A 1 220 ? -11.189 2.517 16.649 1.00 94.44 220 GLY A N 1
ATOM 1620 C CA . GLY A 1 220 ? -10.100 1.796 15.997 1.00 94.44 220 GLY A CA 1
ATOM 1621 C C . GLY A 1 220 ? -9.372 2.725 15.035 1.00 94.44 220 GLY A C 1
ATOM 1622 O O . GLY A 1 220 ? -10.019 3.430 14.263 1.00 94.44 220 GLY A O 1
ATOM 1623 N N . LEU A 1 221 ? -8.047 2.761 15.109 1.00 93.38 221 LEU A N 1
ATOM 1624 C CA . LEU A 1 221 ? -7.206 3.512 14.185 1.00 93.38 221 LEU A CA 1
ATOM 1625 C C . LEU A 1 221 ? -6.168 2.580 13.593 1.00 93.38 221 LEU A C 1
ATOM 1627 O O . LEU A 1 221 ? -5.578 1.787 14.323 1.00 93.38 221 LEU A O 1
ATOM 1631 N N . ASP A 1 222 ? -5.904 2.746 12.310 1.00 94.12 222 ASP A N 1
ATOM 1632 C CA . ASP A 1 222 ? -4.864 2.010 11.615 1.00 94.12 222 ASP A CA 1
ATOM 1633 C C . ASP A 1 222 ? -4.203 2.897 10.543 1.00 94.12 222 ASP A C 1
ATOM 1635 O O . ASP A 1 222 ? -4.669 4.017 10.290 1.00 94.12 222 ASP A O 1
ATOM 1639 N N . ASN A 1 223 ? -3.061 2.483 9.993 1.00 92.69 223 ASN A N 1
ATOM 1640 C CA . ASN A 1 223 ? -2.474 3.139 8.817 1.00 92.69 223 ASN A CA 1
ATOM 1641 C C . ASN A 1 223 ? -3.196 2.730 7.534 1.00 92.69 223 ASN A C 1
ATOM 1643 O O . ASN A 1 223 ? -3.108 3.481 6.564 1.00 92.69 223 ASN A O 1
ATOM 1647 N N . CYS A 1 224 ? -3.935 1.622 7.514 1.00 92.56 224 CYS A N 1
ATOM 1648 C CA . CYS A 1 224 ? -4.872 1.340 6.443 1.00 92.56 224 CYS A CA 1
ATOM 1649 C C . CYS A 1 224 ? -6.334 1.584 6.854 1.00 92.56 224 CYS A C 1
ATOM 1651 O O . CYS A 1 224 ? -6.664 1.654 8.040 1.00 92.56 224 CYS A O 1
ATOM 1653 N N . PRO A 1 225 ? -7.229 1.857 5.884 1.00 89.69 225 PRO A N 1
ATOM 1654 C CA . PRO A 1 225 ? -8.621 2.163 6.189 1.00 89.69 225 PRO A CA 1
ATOM 1655 C C . PRO A 1 225 ? -9.376 1.010 6.860 1.00 89.69 225 PRO A C 1
ATOM 1657 O O . PRO A 1 225 ? -8.998 -0.155 6.781 1.00 89.69 225 PRO A O 1
ATOM 1660 N N . ASP A 1 226 ? -10.514 1.373 7.451 1.00 87.25 226 ASP A N 1
ATOM 1661 C CA . ASP A 1 226 ? -11.578 0.458 7.873 1.00 87.25 226 ASP A CA 1
ATOM 1662 C C . ASP A 1 226 ? -11.208 -0.639 8.896 1.00 87.25 226 ASP A C 1
ATOM 1664 O O . ASP A 1 226 ? -11.647 -1.786 8.749 1.00 87.25 226 ASP A O 1
ATOM 1668 N N . PRO A 1 227 ? -10.495 -0.325 10.000 1.00 93.31 227 PRO A N 1
ATOM 1669 C CA . PRO A 1 227 ? -10.362 -1.283 11.087 1.00 93.31 227 PRO A CA 1
ATOM 1670 C C . PRO A 1 227 ? -11.729 -1.573 11.728 1.00 93.31 227 PRO A C 1
ATOM 1672 O O . PRO A 1 227 ? -12.525 -0.677 12.028 1.00 93.31 227 PRO A O 1
ATOM 1675 N N . ILE A 1 228 ? -11.995 -2.847 11.991 1.00 95.12 228 ILE A N 1
ATOM 1676 C CA . ILE A 1 228 ? -13.231 -3.344 12.590 1.00 95.12 228 ILE A CA 1
ATOM 1677 C C . ILE A 1 228 ? -13.102 -3.313 14.110 1.00 95.12 228 ILE A C 1
ATOM 1679 O O . ILE A 1 228 ? -12.191 -3.908 14.682 1.00 95.12 228 ILE A O 1
ATOM 1683 N N . VAL A 1 229 ? -14.060 -2.673 14.781 1.00 96.31 229 VAL A N 1
ATOM 1684 C CA . VAL A 1 229 ? -14.156 -2.663 16.245 1.00 96.31 229 VAL A CA 1
ATOM 1685 C C . VAL A 1 229 ? -15.237 -3.639 16.697 1.00 96.31 229 VAL A C 1
ATOM 1687 O O . VAL A 1 229 ? -16.401 -3.522 16.322 1.00 96.31 229 VAL A O 1
ATOM 1690 N N . THR A 1 230 ? -14.864 -4.585 17.551 1.00 95.88 230 THR A N 1
ATOM 1691 C CA . THR A 1 230 ? -15.792 -5.478 18.254 1.00 95.88 230 THR A CA 1
ATOM 1692 C C . THR A 1 230 ? -15.698 -5.246 19.756 1.00 95.88 230 THR A C 1
ATOM 1694 O O . THR A 1 230 ? -14.710 -4.700 20.252 1.00 95.88 230 THR A O 1
ATOM 1697 N N . GLN A 1 231 ? -16.732 -5.642 20.498 1.00 96.94 231 GLN A N 1
ATOM 1698 C CA . GLN A 1 231 ? -16.739 -5.528 21.953 1.00 96.94 231 GLN A CA 1
ATOM 1699 C C . GLN A 1 231 ? -17.240 -6.805 22.620 1.00 96.94 231 GLN A C 1
ATOM 1701 O O . GLN A 1 231 ? -17.950 -7.599 22.015 1.00 96.94 231 GLN A O 1
ATOM 1706 N N . THR A 1 232 ? -16.877 -6.980 23.883 1.00 96.69 232 THR A N 1
ATOM 1707 C CA . THR A 1 232 ? -17.444 -7.958 24.816 1.00 96.69 232 THR A CA 1
ATOM 1708 C C . THR A 1 232 ? -17.739 -7.253 26.132 1.00 96.69 232 THR A C 1
ATOM 1710 O O . THR A 1 232 ? -17.116 -6.235 26.452 1.00 96.69 232 THR A O 1
ATOM 1713 N N . VAL A 1 233 ? -18.687 -7.780 26.905 1.00 97.75 233 VAL A N 1
ATOM 1714 C CA . VAL A 1 233 ? -19.087 -7.192 28.185 1.00 97.75 233 VAL A CA 1
ATOM 1715 C C . VAL A 1 233 ? -19.044 -8.225 29.301 1.00 97.75 233 VAL A C 1
ATOM 1717 O O . VAL A 1 233 ? -19.394 -9.387 29.110 1.00 97.75 233 VAL A O 1
ATOM 1720 N N . VAL A 1 234 ? -18.612 -7.772 30.473 1.00 97.94 234 VAL A N 1
ATOM 1721 C CA . VAL A 1 234 ? -18.750 -8.481 31.742 1.00 97.94 234 VAL A CA 1
ATOM 1722 C C . VAL A 1 234 ? -19.518 -7.573 32.690 1.00 97.94 234 VAL A C 1
ATOM 1724 O O . VAL A 1 234 ? -19.056 -6.475 33.015 1.00 97.94 234 VAL A O 1
ATOM 1727 N N . ASP A 1 235 ? -20.686 -8.027 33.131 1.00 97.75 235 ASP A N 1
ATOM 1728 C CA . ASP A 1 235 ? -21.528 -7.316 34.091 1.00 97.75 235 ASP A CA 1
ATOM 1729 C C . ASP A 1 235 ? -21.354 -7.912 35.486 1.00 97.75 235 ASP A C 1
ATOM 1731 O O . ASP A 1 235 ? -21.769 -9.036 35.764 1.00 97.75 235 ASP A O 1
ATOM 1735 N N . GLY A 1 236 ? -20.682 -7.157 36.352 1.00 96.94 236 GLY A N 1
ATOM 1736 C CA . GLY A 1 236 ? -20.450 -7.480 37.755 1.00 96.94 236 GLY A CA 1
ATOM 1737 C C . GLY A 1 236 ? -21.394 -6.742 38.702 1.00 96.94 236 GLY A C 1
ATOM 1738 O O . GLY A 1 236 ? -21.078 -6.614 39.889 1.00 96.94 236 GLY A O 1
ATOM 1739 N N . ARG A 1 237 ? -22.509 -6.192 38.204 1.00 95.56 237 ARG A N 1
ATOM 1740 C CA . ARG A 1 237 ? -23.526 -5.566 39.052 1.00 95.56 237 ARG A CA 1
ATOM 1741 C C . ARG A 1 237 ? -24.305 -6.618 39.840 1.00 95.56 237 ARG A C 1
ATOM 1743 O O . ARG A 1 237 ? -24.521 -7.741 39.399 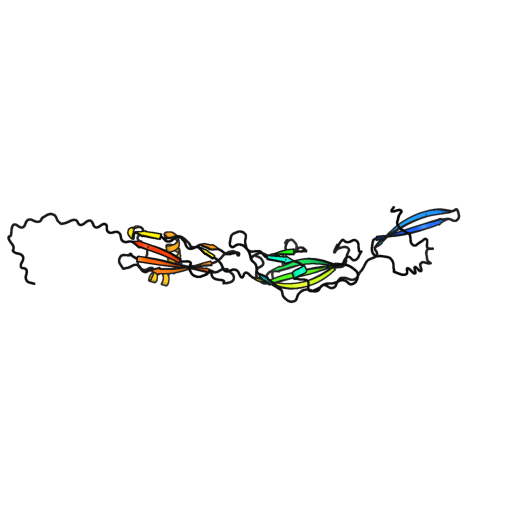1.00 95.56 237 ARG A O 1
ATOM 1750 N N . ASN A 1 238 ? -24.715 -6.248 41.048 1.00 91.81 238 ASN A N 1
ATOM 1751 C CA . ASN A 1 238 ? -25.581 -7.065 41.891 1.00 91.81 238 ASN A CA 1
ATOM 1752 C C . ASN A 1 238 ? -27.066 -6.868 41.532 1.00 91.81 238 ASN A C 1
ATOM 1754 O O . ASN A 1 238 ? -27.418 -6.069 40.669 1.00 91.81 238 ASN A O 1
ATOM 1758 N N . SER A 1 239 ? -27.959 -7.540 42.262 1.00 88.50 239 SER A N 1
ATOM 1759 C CA . SER A 1 239 ? -29.416 -7.452 42.071 1.00 88.50 239 SER A CA 1
ATOM 1760 C C . SER A 1 239 ? -30.025 -6.060 42.300 1.00 88.50 239 SER A C 1
ATOM 1762 O O . SER A 1 239 ? -31.200 -5.863 42.017 1.00 88.50 239 SER A O 1
ATOM 1764 N N . CYS A 1 240 ? -29.265 -5.106 42.841 1.00 85.56 240 CYS A N 1
ATOM 1765 C CA . CYS A 1 240 ? -29.676 -3.707 42.975 1.00 85.56 240 CYS A CA 1
ATOM 1766 C C . CYS A 1 240 ? -29.200 -2.846 41.789 1.00 85.56 240 CYS A C 1
ATOM 1768 O O . CYS A 1 240 ? -29.320 -1.623 41.843 1.00 85.56 240 CYS A O 1
ATOM 1770 N N . GLY A 1 241 ? -28.601 -3.456 40.760 1.00 89.12 241 GLY A N 1
ATOM 1771 C CA . GLY A 1 241 ? -27.994 -2.761 39.627 1.00 89.12 241 GLY A CA 1
ATOM 1772 C C . GLY A 1 241 ? -26.700 -2.024 39.982 1.00 89.12 241 GLY A C 1
ATOM 1773 O O . GLY A 1 241 ? -26.270 -1.165 39.221 1.00 89.12 241 GLY A O 1
ATOM 1774 N N . VAL A 1 242 ? -26.082 -2.325 41.131 1.00 93.44 242 VAL A N 1
ATOM 1775 C CA . VAL A 1 242 ? -24.873 -1.648 41.632 1.00 93.44 242 VAL A CA 1
ATOM 1776 C C . VAL A 1 242 ? -23.655 -2.538 41.427 1.00 93.44 242 VAL A C 1
ATOM 1778 O O . VAL A 1 242 ? -23.677 -3.710 41.800 1.00 93.44 242 VAL A O 1
ATOM 1781 N N . GLY A 1 243 ? -22.575 -1.981 40.884 1.00 95.56 243 GLY A N 1
ATOM 1782 C CA . GLY A 1 243 ? -21.319 -2.687 40.632 1.00 95.56 243 GLY A CA 1
ATOM 1783 C C . GLY A 1 243 ? -20.622 -2.195 39.368 1.00 95.56 243 GLY A C 1
ATOM 1784 O O . GLY A 1 243 ? -20.877 -1.088 38.898 1.00 95.56 243 GLY A O 1
ATOM 1785 N N . LEU A 1 244 ? -19.726 -3.015 38.822 1.00 97.56 244 LEU A N 1
ATOM 1786 C CA . LEU A 1 244 ? -18.926 -2.659 37.650 1.00 97.56 244 LEU A CA 1
ATOM 1787 C C . LEU A 1 244 ? -19.458 -3.342 36.394 1.00 97.56 244 LEU A C 1
ATOM 1789 O O . LEU A 1 244 ? -19.636 -4.555 36.384 1.00 97.56 244 LEU A O 1
ATOM 1793 N N . ILE A 1 245 ? -19.602 -2.577 35.317 1.00 98.12 245 ILE A N 1
ATOM 1794 C CA . ILE A 1 245 ? -19.692 -3.107 33.957 1.00 98.12 245 ILE A CA 1
ATOM 1795 C C . ILE A 1 245 ? -18.321 -2.895 33.313 1.00 98.12 245 ILE A C 1
ATOM 1797 O O . ILE A 1 245 ? -17.787 -1.784 33.318 1.00 98.12 245 ILE A O 1
ATOM 1801 N N . THR A 1 246 ? -17.732 -3.959 32.778 1.00 98.31 246 THR A N 1
ATOM 1802 C CA . THR A 1 246 ? -16.441 -3.908 32.084 1.00 98.31 246 THR A CA 1
ATOM 1803 C C . THR A 1 246 ? -16.656 -4.249 30.622 1.00 98.31 246 THR A C 1
ATOM 1805 O O . THR A 1 246 ? -17.084 -5.354 30.298 1.00 98.31 246 THR A O 1
ATOM 1808 N N . ARG A 1 247 ? -16.360 -3.295 29.742 1.00 98.00 247 ARG A N 1
ATOM 1809 C CA . ARG A 1 247 ? -16.418 -3.459 28.290 1.00 98.00 247 ARG A CA 1
ATOM 1810 C C . ARG A 1 247 ? -14.999 -3.646 27.776 1.00 98.00 247 ARG A C 1
ATOM 1812 O O . ARG A 1 247 ? -14.146 -2.808 28.057 1.00 98.00 247 ARG A O 1
ATOM 1819 N N . THR A 1 248 ? -14.748 -4.720 27.041 1.00 98.12 248 THR A N 1
ATOM 1820 C CA . THR A 1 248 ? -13.455 -4.978 26.394 1.00 98.12 248 THR A CA 1
ATOM 1821 C C . THR A 1 248 ? -13.637 -4.872 24.894 1.00 98.12 248 THR A C 1
ATOM 1823 O O . THR A 1 248 ? -14.500 -5.547 24.338 1.00 98.12 248 THR A O 1
ATOM 1826 N N . PHE A 1 249 ? -12.818 -4.054 24.246 1.00 98.25 249 PHE A N 1
ATOM 1827 C CA . PHE A 1 249 ? -12.854 -3.838 22.807 1.00 98.25 249 PHE A CA 1
ATOM 1828 C C . PHE A 1 249 ? -11.703 -4.574 22.128 1.00 98.25 249 PHE A C 1
ATOM 1830 O O . PHE A 1 249 ? -10.611 -4.707 22.680 1.00 98.25 249 PHE A O 1
ATOM 1837 N N . THR A 1 250 ? -11.948 -5.056 20.918 1.00 97.12 250 THR A N 1
ATOM 1838 C CA . THR A 1 250 ? -10.931 -5.631 20.037 1.00 97.12 250 THR A CA 1
ATOM 1839 C C . THR A 1 250 ? -11.032 -4.931 18.696 1.00 97.12 250 THR A C 1
ATOM 1841 O O . THR A 1 250 ? -12.108 -4.888 18.104 1.00 97.12 250 THR A O 1
ATOM 1844 N N . VAL A 1 251 ? -9.915 -4.358 18.255 1.00 97.50 251 VAL A N 1
ATOM 1845 C CA . VAL A 1 251 ? -9.793 -3.716 16.945 1.00 97.50 251 VAL A CA 1
ATOM 1846 C C . VAL A 1 251 ? -8.977 -4.637 16.061 1.00 97.50 251 VAL A C 1
ATOM 1848 O O . VAL A 1 251 ? -7.912 -5.083 16.489 1.00 97.50 251 VAL A O 1
ATOM 1851 N N . THR A 1 252 ? -9.488 -4.929 14.872 1.00 96.56 252 THR A N 1
ATOM 1852 C CA . THR A 1 252 ? -8.842 -5.780 13.872 1.00 96.56 252 THR A CA 1
ATOM 1853 C C . THR A 1 252 ? -8.807 -5.036 12.549 1.00 96.56 252 THR A C 1
ATOM 1855 O O . THR A 1 252 ? -9.845 -4.538 12.124 1.00 96.56 252 THR A O 1
ATOM 1858 N N . ASP A 1 253 ? -7.644 -4.923 11.919 1.00 93.88 253 ASP A N 1
ATOM 1859 C CA . ASP A 1 253 ? -7.537 -4.335 10.580 1.00 93.88 253 ASP A CA 1
ATOM 1860 C C . ASP A 1 253 ? -8.048 -5.297 9.487 1.00 93.88 253 ASP A C 1
ATOM 1862 O O . ASP A 1 253 ? -8.515 -6.409 9.763 1.00 93.88 253 ASP A O 1
ATOM 1866 N N . ALA A 1 254 ? -7.977 -4.865 8.228 1.00 89.62 254 ALA A N 1
ATOM 1867 C CA . ALA A 1 254 ? -8.409 -5.669 7.088 1.00 89.62 254 ALA A CA 1
ATOM 1868 C C . ALA A 1 254 ? -7.469 -6.858 6.786 1.00 89.62 254 ALA A C 1
ATOM 1870 O O . ALA A 1 254 ? -7.880 -7.804 6.111 1.00 89.62 254 ALA A O 1
ATOM 1871 N N . GLN A 1 255 ? -6.233 -6.838 7.293 1.00 90.75 255 GLN A N 1
ATOM 1872 C CA . GLN A 1 255 ? -5.216 -7.882 7.118 1.00 90.75 255 GLN A CA 1
ATOM 1873 C C . GLN A 1 255 ? -5.251 -8.925 8.247 1.00 90.75 255 GLN A C 1
ATOM 1875 O O . GLN A 1 255 ? -4.619 -9.979 8.151 1.00 90.75 255 GLN A O 1
ATOM 1880 N N . GLY A 1 256 ? -6.039 -8.676 9.293 1.00 91.88 256 GLY A N 1
ATOM 1881 C CA . GLY A 1 256 ? -6.251 -9.564 10.425 1.00 91.88 256 GLY A CA 1
ATOM 1882 C C . GLY A 1 256 ? -5.344 -9.300 11.629 1.00 91.88 256 GLY A C 1
ATOM 1883 O O . GLY A 1 256 ? -5.380 -10.105 12.567 1.00 91.88 256 GLY A O 1
ATOM 1884 N N . PHE A 1 257 ? -4.557 -8.216 11.667 1.00 93.81 257 PHE A N 1
ATOM 1885 C CA . PHE A 1 257 ? -3.828 -7.870 12.887 1.00 93.81 257 PHE A CA 1
ATOM 1886 C C . PHE A 1 257 ? -4.770 -7.250 13.910 1.00 93.81 257 PHE A C 1
ATOM 1888 O O . PHE A 1 257 ? -5.674 -6.476 13.604 1.00 93.81 257 PHE A O 1
ATOM 1895 N N . THR A 1 258 ? -4.559 -7.615 15.172 1.00 96.12 258 THR A N 1
ATOM 1896 C CA . THR A 1 258 ? -5.373 -7.145 16.292 1.00 96.12 258 THR A CA 1
ATOM 1897 C C . THR A 1 258 ? -4.599 -6.163 17.150 1.00 96.12 258 THR A C 1
ATOM 1899 O O . THR A 1 258 ? -3.432 -6.411 17.468 1.00 96.12 258 THR A O 1
ATOM 1902 N N . ALA A 1 259 ? -5.272 -5.114 17.619 1.00 96.12 259 ALA A N 1
ATOM 1903 C CA . ALA A 1 259 ? -4.692 -4.177 18.569 1.00 96.12 259 ALA A CA 1
ATOM 1904 C C . ALA A 1 259 ? -4.212 -4.896 19.848 1.00 96.12 259 ALA A C 1
ATOM 1906 O O . ALA A 1 259 ? -4.837 -5.873 20.282 1.00 96.12 259 ALA A O 1
ATOM 1907 N N . PRO A 1 260 ? -3.134 -4.412 20.495 1.00 94.56 260 PRO A N 1
ATOM 1908 C CA . PRO A 1 260 ? -2.664 -4.967 21.758 1.00 94.56 260 PRO A CA 1
ATOM 1909 C C . PRO A 1 260 ? -3.766 -5.008 22.834 1.00 94.56 260 PRO A C 1
ATOM 1911 O O . PRO A 1 260 ? -4.642 -4.136 22.867 1.00 94.56 260 PRO A O 1
ATOM 1914 N N . PRO A 1 261 ? -3.724 -5.984 23.761 1.00 93.00 261 PRO A N 1
ATOM 1915 C CA . PRO A 1 261 ? -4.709 -6.081 24.831 1.00 93.00 261 PRO A CA 1
ATOM 1916 C C . PRO A 1 261 ? -4.661 -4.849 25.745 1.00 93.00 261 PRO A C 1
ATOM 1918 O O . PRO A 1 261 ? -3.613 -4.234 25.934 1.00 93.00 261 PRO A O 1
ATOM 1921 N N . GLY A 1 262 ? -5.795 -4.529 26.372 1.00 94.25 262 GLY A N 1
ATOM 1922 C CA . GLY A 1 262 ? -5.919 -3.393 27.296 1.00 94.25 262 GLY A CA 1
ATOM 1923 C C . GLY A 1 262 ? -6.910 -2.318 26.854 1.00 94.25 262 GLY A C 1
ATOM 1924 O O . GLY A 1 262 ? -7.109 -1.347 27.580 1.00 94.25 262 GLY A O 1
ATOM 1925 N N . CYS A 1 263 ? -7.579 -2.499 25.713 1.00 97.69 263 CYS A N 1
ATOM 1926 C CA . CYS A 1 263 ? -8.660 -1.617 25.295 1.00 97.69 263 CYS A CA 1
ATOM 1927 C C . CYS A 1 263 ? -9.940 -1.904 26.090 1.00 97.69 263 CYS A C 1
ATOM 1929 O O . CYS A 1 263 ? -10.776 -2.716 25.696 1.00 97.69 263 CYS A O 1
ATOM 1931 N N . VAL A 1 264 ? -10.057 -1.281 27.262 1.00 98.31 264 VAL A N 1
ATOM 1932 C CA . VAL A 1 264 ? -11.123 -1.551 28.232 1.00 98.31 264 VAL A CA 1
ATOM 1933 C C . VAL A 1 264 ? -11.765 -0.247 28.691 1.00 98.31 264 VAL A C 1
ATOM 1935 O O . VAL A 1 264 ? -11.068 0.707 29.031 1.00 98.31 264 VAL A O 1
ATOM 1938 N N . GLN A 1 265 ? -13.096 -0.231 28.762 1.00 98.56 265 GLN A N 1
ATOM 1939 C CA . GLN A 1 265 ? -13.858 0.790 29.477 1.00 98.56 265 GLN A CA 1
ATOM 1940 C C . GLN A 1 265 ? -14.489 0.171 30.728 1.00 98.56 265 GLN A C 1
ATOM 1942 O O . GLN A 1 265 ? -15.171 -0.852 30.661 1.00 98.56 265 GLN A O 1
ATOM 1947 N N . THR A 1 266 ? -14.302 0.825 31.873 1.00 98.25 266 THR A N 1
ATOM 1948 C CA . THR A 1 266 ? -14.979 0.477 33.127 1.00 98.25 266 THR A CA 1
ATOM 1949 C C . THR A 1 266 ? -16.086 1.484 33.414 1.00 98.25 266 THR A C 1
ATOM 1951 O O . THR A 1 266 ? -15.846 2.693 33.418 1.00 98.25 266 THR A O 1
ATOM 1954 N N . ILE A 1 267 ? -17.285 0.985 33.695 1.00 98.31 267 ILE A N 1
ATOM 1955 C CA . ILE A 1 267 ? -18.441 1.778 34.112 1.00 98.31 267 ILE A CA 1
ATOM 1956 C C . ILE A 1 267 ? -18.797 1.364 35.536 1.00 98.31 267 ILE A C 1
ATOM 1958 O O . ILE A 1 267 ? -19.162 0.217 35.793 1.00 98.31 267 ILE A O 1
ATOM 1962 N N . ASN A 1 268 ? -18.670 2.298 36.470 1.00 97.69 268 ASN A N 1
ATOM 1963 C CA . ASN A 1 268 ? -19.016 2.092 37.866 1.00 97.69 268 ASN A CA 1
ATOM 1964 C C . ASN A 1 268 ? -20.440 2.579 38.131 1.00 97.69 268 ASN A C 1
ATOM 1966 O O . ASN A 1 268 ? -20.690 3.785 38.140 1.00 97.69 268 ASN A O 1
ATOM 1970 N N . VAL A 1 269 ? -21.364 1.644 38.347 1.00 96.38 269 VAL A N 1
ATOM 1971 C CA . VAL A 1 269 ? -22.754 1.955 38.679 1.00 96.38 269 VAL A CA 1
ATOM 1972 C C . VAL A 1 269 ? -22.908 2.001 40.191 1.00 96.38 269 VAL A C 1
ATOM 1974 O O . VAL A 1 269 ? -22.765 0.981 40.869 1.00 96.38 269 VAL A O 1
ATOM 1977 N N . ILE A 1 270 ? -23.203 3.184 40.726 1.00 94.62 270 ILE A N 1
ATOM 1978 C CA . ILE A 1 270 ? -23.355 3.413 42.164 1.00 94.62 270 ILE A CA 1
ATOM 1979 C C . ILE A 1 270 ? -24.827 3.442 42.573 1.00 94.62 270 ILE A C 1
ATOM 1981 O O . ILE A 1 270 ? -25.698 3.913 41.842 1.00 94.62 270 ILE A O 1
ATOM 1985 N N . GLY A 1 271 ? -25.105 2.929 43.770 1.00 89.19 271 GLY A N 1
ATOM 1986 C CA . GLY A 1 271 ? -26.436 2.999 44.356 1.00 89.19 271 GLY A CA 1
ATOM 1987 C C . GLY A 1 271 ? -26.741 4.403 44.862 1.00 89.19 271 GLY A C 1
ATOM 1988 O O . GLY A 1 271 ? -25.884 5.055 45.458 1.00 89.19 271 GLY A O 1
ATOM 1989 N N . LEU A 1 272 ? -27.984 4.839 44.679 1.00 80.50 272 LEU A N 1
ATOM 1990 C CA . LEU A 1 272 ? -28.536 5.962 45.426 1.00 80.50 272 LEU A CA 1
ATOM 1991 C C . LEU A 1 272 ? -29.216 5.452 46.689 1.00 80.50 272 LEU A C 1
ATOM 1993 O O . LEU A 1 272 ? -29.966 4.476 46.685 1.00 80.50 272 LEU A O 1
ATOM 1997 N N . HIS A 1 273 ? -28.935 6.133 47.787 1.00 68.88 273 HIS A N 1
ATOM 1998 C CA . HIS A 1 273 ? -29.536 5.875 49.084 1.00 68.88 273 HIS A CA 1
ATOM 1999 C C . HIS A 1 273 ? -30.335 7.107 49.488 1.00 68.88 273 HIS A C 1
ATOM 2001 O O . HIS A 1 273 ? -29.948 7.828 50.401 1.00 68.88 273 HIS A O 1
ATOM 2007 N N . ASP A 1 274 ? -31.427 7.362 48.767 1.00 63.34 274 ASP A N 1
ATOM 2008 C CA . ASP A 1 274 ? -32.394 8.395 49.134 1.00 63.34 274 ASP A CA 1
ATOM 2009 C C . ASP A 1 274 ? -33.641 7.722 49.714 1.00 63.34 274 ASP A C 1
ATOM 2011 O O . ASP A 1 274 ? -34.622 7.431 49.027 1.00 63.34 274 ASP A O 1
ATOM 2015 N N . TYR A 1 275 ? -33.546 7.342 50.988 1.00 61.78 275 TYR A N 1
ATOM 2016 C CA . TYR A 1 275 ? -34.648 6.706 51.698 1.00 61.78 275 TYR A CA 1
ATOM 2017 C C . TYR A 1 275 ? -35.482 7.782 52.390 1.00 61.78 275 TYR A C 1
ATOM 2019 O O . TYR A 1 275 ? -35.037 8.387 53.364 1.00 61.78 275 TYR A O 1
ATOM 2027 N N . THR A 1 276 ? -36.724 7.969 51.946 1.00 64.19 276 THR A N 1
ATOM 2028 C CA . THR A 1 276 ? -37.726 8.704 52.725 1.00 64.19 276 THR A CA 1
ATOM 2029 C C . THR A 1 276 ? -38.638 7.699 53.419 1.00 64.19 276 THR A C 1
ATOM 2031 O O . THR A 1 276 ? -39.474 7.058 52.785 1.00 64.19 276 THR A O 1
ATOM 2034 N N . VAL A 1 277 ? -38.465 7.538 54.731 1.00 66.50 277 VAL A N 1
ATOM 2035 C CA . VAL A 1 277 ? -39.353 6.714 55.561 1.00 66.50 277 VAL A CA 1
ATOM 2036 C C . VAL A 1 277 ? -40.487 7.599 56.069 1.00 66.50 277 VAL A C 1
ATOM 2038 O O . VAL A 1 277 ? -40.252 8.524 56.845 1.00 66.50 277 VAL A O 1
ATOM 2041 N N . VAL A 1 278 ? -41.719 7.321 55.640 1.00 75.00 278 VAL A N 1
ATOM 2042 C CA . VAL A 1 278 ? -42.922 7.933 56.218 1.00 75.00 278 VAL A CA 1
ATOM 2043 C C . VAL A 1 278 ? -43.459 6.978 57.273 1.00 75.00 278 VAL A C 1
ATOM 2045 O O . VAL A 1 278 ? -43.996 5.920 56.947 1.00 75.00 278 VAL A O 1
ATOM 2048 N N . PHE A 1 279 ? -43.286 7.334 58.544 1.00 78.75 279 PHE A N 1
ATOM 2049 C CA . PHE A 1 279 ? -43.927 6.607 59.634 1.00 78.75 279 PHE A CA 1
ATOM 2050 C C . PHE A 1 279 ? -45.449 6.811 59.568 1.00 78.75 279 PHE A C 1
ATOM 2052 O O . PHE A 1 279 ? -45.896 7.909 59.217 1.00 78.75 279 PHE A O 1
ATOM 2059 N N . PRO A 1 280 ? -46.262 5.785 59.887 1.00 81.31 280 PRO A N 1
ATOM 2060 C CA . PRO A 1 280 ? -47.688 5.998 60.091 1.00 81.31 280 PRO A CA 1
ATOM 2061 C C . PRO A 1 280 ? -47.880 7.042 61.198 1.00 81.31 280 PRO A C 1
ATOM 2063 O O . PRO A 1 280 ? -47.103 7.079 62.152 1.00 81.31 280 PRO A O 1
ATOM 2066 N N . GLY A 1 281 ? -48.898 7.896 61.062 1.00 80.50 281 GLY A N 1
ATOM 2067 C CA . GLY A 1 281 ? -49.268 8.815 62.139 1.00 80.50 281 GLY A CA 1
ATOM 2068 C C . GLY A 1 281 ? -49.552 8.036 63.423 1.00 80.50 281 GLY A C 1
ATOM 2069 O O . GLY A 1 281 ? -50.092 6.926 63.349 1.00 80.50 281 GLY A O 1
ATOM 2070 N N . ASP A 1 282 ? -49.169 8.614 64.563 1.00 80.25 282 ASP A N 1
ATOM 2071 C CA . ASP A 1 282 ? -49.335 8.003 65.881 1.00 80.25 282 ASP A CA 1
ATOM 2072 C C . ASP A 1 282 ? -50.750 7.421 66.031 1.00 80.25 282 ASP A C 1
ATOM 2074 O O . ASP A 1 282 ? -51.753 8.096 65.781 1.00 80.25 282 ASP A O 1
ATOM 2078 N N . GLN A 1 283 ? -50.832 6.139 66.388 1.00 73.38 283 GLN A N 1
ATOM 2079 C CA . GLN A 1 283 ? -52.092 5.483 66.726 1.00 73.38 283 GLN A CA 1
ATOM 2080 C C . GLN A 1 283 ? -52.232 5.502 68.242 1.00 73.38 283 GLN A C 1
ATOM 2082 O O . GLN A 1 283 ? -51.433 4.885 68.947 1.00 73.38 283 GLN A O 1
ATOM 2087 N N . GLU A 1 284 ? -53.254 6.187 68.745 1.00 72.12 284 GLU A N 1
ATOM 2088 C CA . GLU A 1 284 ? -53.661 6.018 70.135 1.00 72.12 284 GLU A CA 1
ATOM 2089 C C . GLU A 1 284 ? -54.556 4.781 70.255 1.00 72.12 284 GLU A C 1
ATOM 2091 O O . GLU A 1 284 ? -55.479 4.575 69.465 1.00 72.12 284 GLU A O 1
ATOM 2096 N N . SER A 1 285 ? -54.257 3.931 71.237 1.00 69.81 285 SER A N 1
ATOM 2097 C CA . SER A 1 285 ? -55.076 2.777 71.598 1.00 69.81 285 SER A CA 1
ATOM 2098 C C . SER A 1 285 ? -55.734 3.041 72.947 1.00 69.81 285 SER A C 1
ATOM 2100 O O . SER A 1 285 ? -55.054 3.079 73.970 1.00 69.81 285 SER A O 1
ATOM 2102 N N . ASP A 1 286 ? -57.066 3.122 72.965 1.00 68.12 286 ASP A N 1
ATOM 2103 C CA . ASP A 1 286 ? -57.880 3.201 74.193 1.00 68.12 286 ASP A CA 1
ATOM 2104 C C . ASP A 1 286 ? -57.921 1.871 74.971 1.00 68.12 286 ASP A C 1
ATOM 2106 O O . ASP A 1 286 ? -58.601 1.729 75.991 1.00 68.12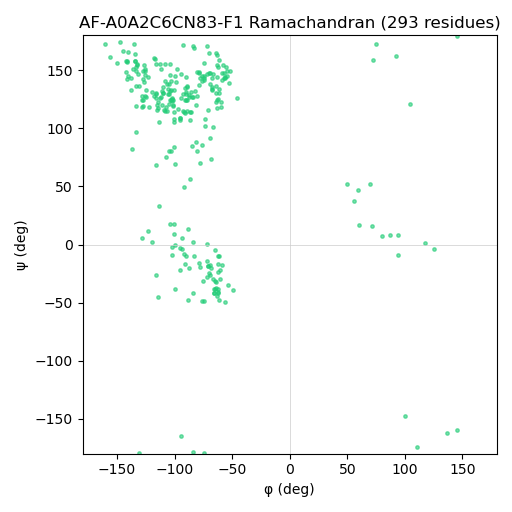 286 ASP A O 1
ATOM 2110 N N . GLN A 1 287 ? -57.229 0.850 74.467 1.00 68.75 287 GLN A N 1
ATOM 2111 C CA . GLN A 1 287 ? -57.057 -0.432 75.125 1.00 68.75 287 GLN A CA 1
ATOM 2112 C C . GLN A 1 287 ? -55.604 -0.525 75.598 1.00 68.75 287 GLN A C 1
ATOM 2114 O O . GLN A 1 287 ? -54.682 -0.578 74.781 1.00 68.75 287 GLN A O 1
ATOM 2119 N N . CYS A 1 288 ? -55.399 -0.577 76.917 1.00 67.25 288 CYS A N 1
ATOM 2120 C CA . CYS A 1 288 ? -54.142 -1.024 77.517 1.00 67.25 288 CYS A CA 1
ATOM 2121 C C . CYS A 1 288 ? -53.972 -2.526 77.248 1.00 67.25 288 CYS A C 1
ATOM 2123 O O . CYS A 1 288 ? -54.185 -3.351 78.133 1.00 67.25 288 CYS A O 1
ATOM 2125 N N . VAL A 1 289 ? -53.656 -2.891 76.009 1.00 67.75 289 VAL A N 1
ATOM 2126 C CA . VAL A 1 289 ? -53.222 -4.246 75.675 1.00 67.75 289 VAL A CA 1
ATOM 2127 C C . VAL A 1 289 ? -51.720 -4.285 75.899 1.00 67.75 289 VAL A C 1
ATOM 2129 O O . VAL A 1 289 ? -50.956 -3.673 75.156 1.00 67.75 289 VAL A O 1
ATOM 2132 N N . GLU A 1 290 ? -51.304 -4.956 76.969 1.00 66.56 290 GLU A N 1
ATOM 2133 C CA . GLU A 1 290 ? -49.914 -5.368 77.129 1.00 66.56 290 GLU A CA 1
ATOM 2134 C C . GLU A 1 290 ? -49.573 -6.289 75.945 1.00 66.56 290 GLU A C 1
ATOM 2136 O O . GLU A 1 290 ? -50.301 -7.261 75.715 1.00 66.56 290 GLU A O 1
ATOM 2141 N N . PRO A 1 291 ? -48.544 -5.980 75.139 1.00 66.69 291 PRO A N 1
ATOM 2142 C CA . PRO A 1 291 ? -48.148 -6.868 74.060 1.00 66.69 291 PRO A CA 1
ATOM 2143 C C . PRO A 1 291 ? -47.673 -8.194 74.666 1.00 66.69 291 PRO A C 1
ATOM 2145 O O . PRO A 1 291 ? -46.695 -8.218 75.411 1.00 66.69 291 PRO A O 1
ATOM 2148 N N . ASP A 1 292 ? -48.373 -9.292 74.358 1.00 65.75 292 ASP A N 1
ATOM 2149 C CA . ASP A 1 292 ? -47.942 -10.640 74.738 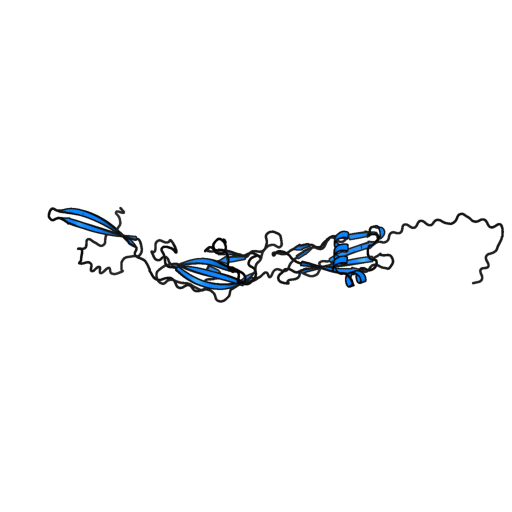1.00 65.75 292 ASP A CA 1
ATOM 2150 C C . ASP A 1 292 ? -46.654 -10.972 73.979 1.00 65.75 292 ASP A C 1
ATOM 2152 O O . ASP A 1 292 ? -46.667 -11.286 72.787 1.00 65.75 292 ASP A O 1
ATOM 2156 N N . TYR A 1 293 ? -45.528 -10.857 74.678 1.00 61.56 293 TYR A N 1
ATOM 2157 C CA . TYR A 1 293 ? -44.206 -11.202 74.174 1.00 61.56 293 TYR A CA 1
ATOM 2158 C C . TYR A 1 293 ? -43.930 -12.695 74.398 1.00 61.56 293 TYR A C 1
ATOM 2160 O O . TYR A 1 293 ? -42.958 -13.080 75.049 1.00 61.56 293 TYR A O 1
ATOM 2168 N N . ASN A 1 294 ? -44.797 -13.559 73.874 1.00 50.31 294 ASN A N 1
ATOM 2169 C CA . ASN A 1 294 ? -44.521 -14.989 73.810 1.00 50.31 294 ASN A CA 1
ATOM 2170 C C . ASN A 1 294 ? -43.704 -15.315 72.552 1.00 50.31 294 ASN A C 1
ATOM 2172 O O . ASN A 1 294 ? -44.263 -15.724 71.539 1.00 50.31 294 ASN A O 1
ATOM 2176 N N . GLY A 1 295 ? -42.381 -15.154 72.693 1.00 51.75 295 GLY A N 1
ATOM 2177 C CA . GLY A 1 295 ? -41.330 -15.893 71.971 1.00 51.75 295 GLY A CA 1
ATOM 2178 C C . GLY A 1 295 ? -41.219 -15.673 70.472 1.00 51.75 295 GLY A C 1
ATOM 2179 O O . GLY A 1 295 ? -41.851 -16.454 69.731 1.00 51.75 295 GLY A O 1
#

Nearest PDB structures (foldseek):
  8ayh-assembly1_A  TM=3.018E-01  e=1.283E-02  Homo sapiens
  5y9h-assembly3_C  TM=2.634E-01  e=1.132E-01  Salmonella enterica subsp. enterica serovar Typhimurium
  8a5q-assembly1_X  TM=3.413E-01  e=6.707E+00  Thermochaetoides thermophila
  4lzk-assembly1_C  TM=2.703E-01  e=4.839E+00  Burkholderia cenocepacia J2315

Sequence (295 aa):
GDTLALGFGPYNVGE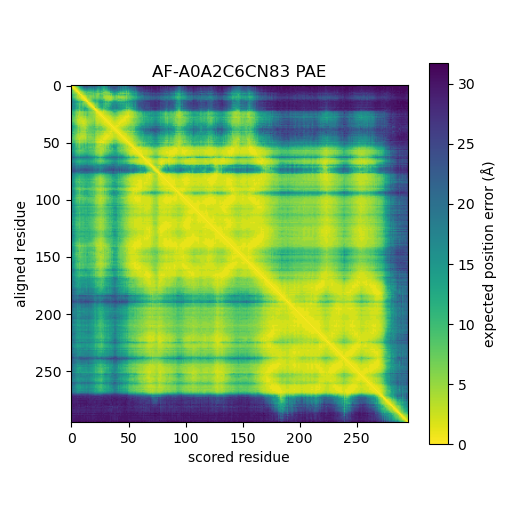LTLTINGGIPAGLHLIRYTSVDDCGNFSQIDVELLIGDQTAPVAICEDGLNVSIGGPIGTTGGIAQICAEDVNAASYDDCSDIELAIRLTEVNDVPLSPFDPLNQFQECHTLSCDQLGTVEIELRVTDDANNDGNFDPLVDNSNFCWLDILVEDKTAPICIPPAPQTIACNELASDFPQDLNVEFAVDPVGTAALLDAQFGVATGLDNCPDPIVTQTVVDGRNSCGVGLITRTFTVTDAQGFTAPPGCVQTINVIGLHDYTVVFPGDQESDQCVEPDYNG

pLDDT: mean 89.08, std 12.17, range [39.94, 98.62]

Foldseek 3Di:
DDPPDDDPDDDDPPPPPPPPPVDDDFAKDKDKDWDADPVGDIDIDIDIDGAFDPDAWFFDFDAEAEAEFDDDWDDVFTKDKDFQVNTGPDIDDDGFDKDKWKAWQDAPNHGDDCPDPRRDTDRMDMDGLVRAAKIKMKMKIWGPGRPPPDGDVVVTHIDIDMDIYHYDYPDAKAKAAFAAEEEEPVPDDPPLDLALQVVCVVPVPVSVVSCCVVRNDMDIIGSHPDWDKGKDWDDPADNQRFAKIKIFIWTADPRGHIHDGDRIYIYGYHYDDPDDDDDDPDDDDPDPDDPPPDD

Radius of gyration: 41.6 Å; Cα contacts (8 Å, |Δi|>4): 582; chains: 1; bounding box: 99×43×142 Å

Secondary structure (DSSP, 8-state):
--TT--------TT------TT-PPSEEEEEEEEEE-TTS-EEEEEEEEEE---SPPB--B-S-EEEEEB--SSTT--EEEEEHHHHBS--B-SSS-EEEEEEEEEETTEEPPTTSGGGS-BSEEEEEGGG-EEEEEEEEEEE-TTSSS---TTTS-EEEEEEEEEEEE-PPPEEEPPPPEEEETTTS-TT--S-HHHHHHH-HHHHHHHHHHHH---EEE-SSS-PEEEEEEEE---TTS-EEEEEEEEEE-TTS-BPPS--EEEEEEEPP------PPPPPP-SS--------